Protein 5Z7L (pdb70)

CATH classification: 2.60.40.2840

Sequence (305 aa):
CHFSQVIFNSVEKFYIPGGDVTCHYTFTQHFIPRRKDWIGIFRVGWKTTREYYTFMWVTLPIDLNNKSAKQQEVQFKAYYLPKDDEYYQFCYVDEDGVVRGASIPFQFRHCHFSQVIFNSVEKFYIPGGDVTCHYTFTQHFIPRRKDWIGIFRVGWKTTREYYTFMWVTLPIDLNNKSAKQQEVQFKAYYLPKDDEYYQFCYVDEDGVVRGASIPFQFRESVASHFALVTAYEDIKKRLKDSEKENSLLKKRIRFLEEKLIAESVASHFALVTAYEDIKKRLKDSEKENSSLLKKKRIRFLEEKLIA

Radius of gyration: 23.34 Å; Cα contacts (8 Å, |Δi|>4): 590; chains: 4; bounding box: 57×55×64 Å

Solvent-accessible surface area: 16871 Å² total; per-residue (Å²): 125,112,39,47,28,4,87,24,42,79,22,99,99,83,23,129,68,69,26,73,3,49,1,50,0,24,22,32,193,120,21,125,13,81,50,108,0,37,0,0,0,0,126,8,16,8,111,28,22,184,91,87,112,13,69,66,114,7,64,101,41,170,58,54,138,78,92,116,34,91,113,13,92,7,74,2,81,15,149,133,4,2,154,72,65,47,14,4,0,1,0,0,1,1,78,105,34,51,4,37,0,17,3,67,2,0,10,9,133,94,94,111,28,44,42,2,87,23,40,96,23,99,96,81,26,139,62,51,26,66,3,43,1,73,0,26,3,45,113,142,18,105,6,87,167,119,0,36,0,0,0,0,130,8,17,10,145,63,24,200,87,92,104,14,64,74,119,5,56,46,10,186,70,70,119,64,116,108,32,13,125,37,88,6,83,2,106,18,184,124,7,1,113,62,62,65,9,2,0,0,0,0,1,3,81,104,37,45,3,38,1,17,4,59,0,0,3,9,113,102,44,96,4,3,17,73,0,1,34,28,0,6,79,13,1,44,98,16,3,90,70,4,45,108,59,21,57,117,22,77,129,87,19,129,94,3,58,90,92,62,143,132,203,84,60,5,12,11,50,0,2,40,31,0,6,66,17,0,34,94,14,8,133,76,18,81,124,68,3,41,88,23,92,90,99,15,135,139,2,50,135,150,64,110,160

Nearest PDB structures (foldseek):
  5z7l-assembly1_A  TM=1.009E+00  e=2.592E-22  Homo sapiens
  5z7a-assembly1_A  TM=9.574E-01  e=1.176E-18  Homo sapiens
  7eaa-assembly1_A  TM=9.914E-01  e=6.129E-18  Homo sapiens
  5z7a-assembly2_B  TM=9.561E-01  e=6.129E-18  Homo sapiens
  4nlh-assembly1_B  TM=9.139E-01  e=1.173E-12  Homo sapiens

InterPro domains:
  IPR041611 SKICH domain [PF17751] (23-125)
  IPR041641 CALCOCO1/2, zinc finger UBZ1-type [PS51905] (419-444)
  IPR051002 Ubiquitin-binding and autophagy-associated domain-containing protein [PTHR31915] (2-303)

Foldseek 3Di:
DQLAQKAWPPDDQEAAQQDKDKTKIFGDPPDDADQAKKKFKAFPPDDAPVRGLGIDGFDHDPDCPDPVPRIGIDIHHNVSDDDDFTKIWIWIAGPVRDTRYIGDIHGYD/DQQQAQKAWPPDDQEAAQQAKDKTKIFGDQPDQADQQKKKFKAFPPDDFPVRGQGIDTDDDDPDRNDSVSRMDIDMGHNVSDDDDFTWIWIWIAGPVRDTNYIGDIHGHD/DVVVVVVVVVVVVVVVVVVVVVVVVVVVVVVVVVVVVVVVVVD/DDCVVVVVVVVVVVVVVVVVVVVVVVVVVVVVVVVVVCVVPPD

Organism: Homo sapiens (NCBI:txid9606)

B-factor: mean 33.75, std 16.22, range [12.8, 113.14]

Structure (mmCIF, N/CA/C/O backbone):
data_5Z7L
#
_entry.id   5Z7L
#
_cell.length_a   113.639
_cell.length_b   45.026
_cell.length_c   86.679
_cell.angle_alpha   90.00
_cell.angle_beta   123.77
_cell.angle_gamma   90.00
#
_symmetry.space_group_name_H-M   'C 1 2 1'
#
loop_
_entity.id
_entity.type
_entity.pdbx_description
1 polymer 'Calcium-binding and coiled-coil domain-containing protein 2'
2 polymer '5-azacytidine-induced protein 2'
3 non-polymer GLYCEROL
4 water water
#
loop_
_atom_site.group_PDB
_atom_site.id
_atom_site.type_symbol
_atom_site.label_atom_id
_atom_site.label_alt_id
_atom_site.label_comp_id
_atom_site.label_asym_id
_atom_site.label_entity_id
_atom_site.label_seq_id
_atom_site.pdbx_PDB_ins_code
_atom_site.Cartn_x
_atom_site.Cartn_y
_atom_site.Cartn_z
_atom_site.occupancy
_atom_site.B_iso_or_equiv
_atom_site.auth_seq_id
_atom_site.auth_comp_id
_atom_site.auth_asym_id
_atom_site.auth_atom_id
_atom_site.pdbx_PDB_model_num
ATOM 1 N N . CYS A 1 9 ? 192.950 -30.638 83.879 1.00 80.17 18 CYS A N 1
ATOM 2 C CA . CYS A 1 9 ? 193.843 -31.667 84.403 1.00 80.97 18 CYS A CA 1
ATOM 3 C C . CYS A 1 9 ? 195.138 -31.749 83.596 1.00 75.50 18 CYS A C 1
ATOM 4 O O . CYS A 1 9 ? 196.175 -32.171 84.117 1.00 66.76 18 CYS A O 1
ATOM 7 N N . HIS A 1 10 ? 195.064 -31.365 82.314 1.00 72.15 19 HIS A N 1
ATOM 8 C CA . HIS A 1 10 ? 196.271 -31.188 81.514 1.00 64.07 19 HIS A CA 1
ATOM 9 C C . HIS A 1 10 ? 197.132 -30.039 82.035 1.00 60.01 19 HIS A C 1
ATOM 10 O O . HIS A 1 10 ? 198.338 -30.006 81.764 1.00 56.18 19 HIS A O 1
ATOM 17 N N . PHE A 1 11 ? 196.540 -29.104 82.779 1.00 54.22 20 PHE A N 1
ATOM 18 C CA . PHE A 1 11 ? 197.271 -28.009 83.400 1.00 48.18 20 PHE A CA 1
ATOM 19 C C . PHE A 1 11 ? 197.735 -28.353 84.808 1.00 42.69 20 PHE A C 1
ATOM 20 O O . PHE A 1 11 ? 198.134 -27.452 85.551 1.00 37.90 20 PHE A O 1
ATOM 28 N N . SER A 1 12 ? 197.677 -29.633 85.195 1.00 41.41 21 SER A N 1
ATOM 29 C CA . SER A 1 12 ? 198.110 -30.056 86.521 1.00 41.20 21 SER A CA 1
ATOM 30 C C . SER A 1 12 ? 199.093 -31.223 86.447 1.00 44.64 21 SER A C 1
ATOM 31 O O . SER A 1 12 ? 199.232 -31.970 87.421 1.00 45.42 21 SER A O 1
ATOM 34 N N . GLN A 1 13 ? 199.765 -31.410 85.309 1.00 41.63 22 GLN A N 1
ATOM 35 C CA . GLN A 1 13 ? 200.733 -32.493 85.196 1.00 47.06 22 GLN A CA 1
ATOM 36 C C . GLN A 1 13 ? 202.024 -32.179 85.930 1.00 41.47 22 GLN A C 1
ATOM 37 O O . GLN A 1 13 ? 202.796 -33.099 86.222 1.00 40.18 22 GLN A O 1
ATOM 43 N N . VAL A 1 14 ? 202.255 -30.904 86.239 1.00 38.92 23 VAL A N 1
ATOM 44 C CA . VAL A 1 14 ? 203.355 -30.444 87.072 1.00 38.04 23 VAL A CA 1
ATOM 45 C C . VAL A 1 14 ? 202.760 -29.802 88.316 1.00 33.89 23 VAL A C 1
ATOM 46 O O . VAL A 1 14 ? 201.909 -28.915 88.213 1.00 35.18 23 VAL A O 1
ATOM 50 N N . ILE A 1 15 ? 203.224 -30.233 89.483 1.00 33.77 24 ILE A N 1
ATOM 51 C CA . ILE A 1 15 ? 202.699 -29.787 90.764 1.00 30.26 24 ILE A CA 1
ATOM 52 C C . ILE A 1 15 ? 203.813 -29.054 91.496 1.00 31.01 24 ILE A C 1
ATOM 53 O O . ILE A 1 15 ? 204.860 -29.647 91.791 1.00 32.62 24 ILE A O 1
ATOM 58 N N . PHE A 1 16 ? 203.583 -27.777 91.794 1.00 25.53 25 PHE A N 1
ATOM 59 C CA . PHE A 1 16 ? 204.518 -26.985 92.583 1.00 27.68 25 PHE A CA 1
ATOM 60 C C . PHE A 1 16 ? 204.263 -27.212 94.067 1.00 34.05 25 PHE A C 1
ATOM 61 O O . PHE A 1 16 ? 203.138 -27.502 94.483 1.00 33.99 25 PHE A O 1
ATOM 69 N N . ASN A 1 17 ? 205.321 -27.110 94.872 1.00 29.16 26 ASN A N 1
ATOM 70 C CA . ASN A 1 17 ? 205.166 -27.300 96.310 1.00 27.50 26 ASN A CA 1
ATOM 71 C C . ASN A 1 17 ? 206.095 -26.360 97.058 1.00 28.38 26 ASN A C 1
ATOM 72 O O . ASN A 1 17 ? 207.039 -25.806 96.489 1.00 31.61 26 ASN A O 1
ATOM 77 N N . SER A 1 18 ? 205.813 -26.187 98.355 1.00 28.08 27 SER A N 1
ATOM 78 C CA . SER A 1 18 ? 206.639 -25.374 99.244 1.00 28.91 27 SER A CA 1
ATOM 79 C C . SER A 1 18 ? 206.765 -23.944 98.735 1.00 29.60 27 SER A C 1
ATOM 80 O O . SER A 1 18 ? 207.793 -23.287 98.932 1.00 35.48 27 SER A O 1
ATOM 83 N N . VAL A 1 19 ? 205.737 -23.474 98.037 1.00 25.37 28 VAL A N 1
ATOM 84 C CA . VAL A 1 19 ? 205.731 -22.130 97.468 1.00 25.52 28 VAL A CA 1
ATOM 85 C C . VAL A 1 19 ? 205.484 -21.156 98.606 1.00 27.70 28 VAL A C 1
ATOM 86 O O . VAL A 1 19 ? 204.469 -21.254 99.301 1.00 29.99 28 VAL A O 1
ATOM 90 N N . GLU A 1 20 ? 206.404 -20.218 98.795 1.00 26.27 29 GLU A N 1
ATOM 91 C CA . GLU A 1 20 ? 206.304 -19.250 99.872 1.00 25.05 29 GLU A CA 1
ATOM 92 C C . GLU A 1 20 ? 205.341 -18.130 99.498 1.00 25.18 29 GLU A C 1
ATOM 93 O O . GLU A 1 20 ? 205.062 -17.883 98.325 1.00 26.01 29 GLU A O 1
ATOM 99 N N . LYS A 1 21 ? 204.835 -17.438 100.522 1.00 30.60 30 LYS A N 1
ATOM 100 C CA . LYS A 1 21 ? 204.052 -16.237 100.256 1.00 32.22 30 LYS A CA 1
ATOM 101 C C . LYS A 1 21 ? 204.945 -15.087 99.828 1.00 30.14 30 LYS A C 1
ATOM 102 O O . LYS A 1 21 ? 204.514 -14.220 99.061 1.00 24.90 30 LYS A O 1
ATOM 108 N N . PHE A 1 22 ? 206.179 -15.057 100.320 1.00 30.37 31 PHE A N 1
ATOM 109 C CA . PHE A 1 22 ? 207.091 -13.958 100.052 1.00 33.03 31 PHE A CA 1
ATOM 110 C C . PHE A 1 22 ? 208.481 -14.500 99.763 1.00 29.02 31 PHE A C 1
ATOM 111 O O . PHE A 1 22 ? 208.950 -15.405 100.451 1.00 32.31 31 PHE A O 1
ATOM 119 N N . TYR A 1 23 ? 209.128 -13.949 98.741 1.00 29.80 32 TYR A N 1
ATOM 120 C CA . TYR A 1 23 ? 210.527 -14.236 98.437 1.00 30.01 32 TYR A CA 1
ATOM 121 C C . TYR A 1 23 ? 211.350 -12.973 98.655 1.00 28.47 32 TYR A C 1
ATOM 122 O O . TYR A 1 23 ? 211.036 -11.916 98.096 1.00 32.26 32 TYR A O 1
ATOM 131 N N . ILE A 1 24 ? 212.379 -13.088 99.490 1.00 35.14 33 ILE A N 1
ATOM 132 C CA . ILE A 1 24 ? 213.321 -12.013 99.805 1.00 43.50 33 ILE A CA 1
ATOM 133 C C . ILE A 1 24 ? 213.876 -11.401 98.523 1.00 44.00 33 ILE A C 1
ATOM 134 O O . ILE A 1 24 ? 214.536 -12.103 97.741 1.00 45.40 33 ILE A O 1
ATOM 139 N N . PRO A 1 25 ? 213.651 -10.116 98.259 1.00 39.95 34 PRO A N 1
ATOM 140 C CA . PRO A 1 25 ? 214.303 -9.504 97.100 1.00 40.06 34 PRO A CA 1
ATOM 141 C C . PRO A 1 25 ? 215.808 -9.547 97.301 1.00 42.18 34 PRO A C 1
ATOM 142 O O . PRO A 1 25 ? 216.307 -9.480 98.426 1.00 35.62 34 PRO A O 1
ATOM 146 N N . GLY A 1 26 ? 216.529 -9.716 96.199 1.00 32.73 35 GLY A N 1
ATOM 147 C CA . GLY A 1 26 ? 217.964 -9.895 96.256 1.00 34.65 35 GLY A CA 1
ATOM 148 C C . GLY A 1 26 ? 218.425 -11.327 96.465 1.00 33.56 35 GLY A C 1
ATOM 149 O O . GLY A 1 26 ? 219.625 -11.588 96.375 1.00 35.72 35 GLY A O 1
ATOM 150 N N . GLY A 1 27 ? 217.526 -12.263 96.740 1.00 31.19 36 GLY A N 1
ATOM 151 C CA . GLY A 1 27 ? 217.894 -13.656 96.955 1.00 30.43 36 GLY A CA 1
ATOM 152 C C . GLY A 1 27 ? 217.490 -14.521 95.764 1.00 36.41 36 GLY A C 1
ATOM 153 O O . GLY A 1 27 ? 216.411 -14.342 95.208 1.00 25.89 36 GLY A O 1
ATOM 154 N N . ASP A 1 28 ? 218.375 -15.435 95.367 1.00 28.04 37 ASP A N 1
ATOM 155 C CA . ASP A 1 28 ? 217.985 -16.418 94.366 1.00 26.02 37 ASP A CA 1
ATOM 156 C C . ASP A 1 28 ? 216.772 -17.195 94.866 1.00 24.13 37 ASP A C 1
ATOM 157 O O . ASP A 1 28 ? 216.638 -17.457 96.059 1.00 29.13 37 ASP A O 1
ATOM 162 N N . VAL A 1 29 ? 215.871 -17.554 93.958 1.00 24.30 38 VAL A N 1
ATOM 163 C CA . VAL A 1 29 ? 214.623 -18.219 94.328 1.00 24.02 38 VAL A CA 1
ATOM 164 C C . VAL A 1 29 ? 214.689 -19.680 93.892 1.00 28.14 38 VAL A C 1
ATOM 165 O O . VAL A 1 29 ? 214.889 -19.974 92.705 1.00 28.13 38 VAL A O 1
ATOM 169 N N . THR A 1 30 ? 214.512 -20.599 94.846 1.00 30.59 39 THR A N 1
ATOM 170 C CA . THR A 1 30 ? 214.384 -22.019 94.528 1.00 28.23 39 THR A CA 1
ATOM 171 C C . THR A 1 30 ? 212.912 -22.371 94.313 1.00 28.09 39 THR A C 1
ATOM 172 O O . THR A 1 30 ? 212.058 -22.117 95.177 1.00 25.79 39 THR A O 1
ATOM 176 N N . CYS A 1 31 ? 212.614 -22.947 93.159 1.00 23.75 40 CYS A N 1
ATOM 177 C CA . CYS A 1 31 ? 211.262 -23.359 92.812 1.00 24.36 40 CYS A CA 1
ATOM 178 C C . CYS A 1 31 ? 211.191 -24.882 92.916 1.00 26.71 40 CYS A C 1
ATOM 179 O O . CYS A 1 31 ? 211.969 -25.580 92.261 1.00 26.73 40 CYS A O 1
ATOM 182 N N . HIS A 1 32 ? 210.289 -25.392 93.755 1.00 27.65 41 HIS A N 1
ATOM 183 C CA . HIS A 1 32 ? 210.143 -26.826 93.989 1.00 30.24 41 HIS A CA 1
ATOM 184 C C . HIS A 1 32 ? 208.910 -27.356 93.276 1.00 29.48 41 HIS A C 1
ATOM 185 O O . HIS A 1 32 ? 207.833 -26.758 93.369 1.00 23.56 41 HIS A O 1
ATOM 192 N N . TYR A 1 33 ? 209.048 -28.499 92.601 1.00 25.33 42 TYR A N 1
ATOM 193 C CA . TYR A 1 33 ? 207.896 -29.066 91.907 1.00 26.95 42 TYR A CA 1
ATOM 194 C C . TYR A 1 33 ? 208.069 -30.565 91.752 1.00 32.30 42 TYR A C 1
ATOM 195 O O . TYR A 1 33 ? 209.171 -31.097 91.902 1.00 26.68 42 TYR A O 1
ATOM 204 N N . THR A 1 34 ? 206.963 -31.246 91.436 1.00 28.52 43 THR A N 1
ATOM 205 C CA . THR A 1 34 ? 207.000 -32.663 91.098 1.00 31.09 43 THR A CA 1
ATOM 206 C C . THR A 1 34 ? 206.185 -32.924 89.839 1.00 36.53 43 THR A C 1
ATOM 207 O O . THR A 1 34 ? 205.324 -32.130 89.436 1.00 36.61 43 THR A O 1
ATOM 211 N N . PHE A 1 35 ? 206.468 -34.066 89.232 1.00 40.06 44 PHE A N 1
ATOM 212 C CA . PHE A 1 35 ? 205.756 -34.549 88.064 1.00 42.07 44 PHE A CA 1
ATOM 213 C C . PHE A 1 35 ? 204.721 -35.586 88.475 1.00 42.45 44 PHE A C 1
ATOM 214 O O . PHE A 1 35 ? 204.933 -36.368 89.405 1.00 45.80 44 PHE A O 1
ATOM 222 N N . THR A 1 36 ? 203.592 -35.585 87.774 1.00 48.43 45 THR A N 1
ATOM 223 C CA . THR A 1 36 ? 202.665 -36.699 87.882 1.00 52.11 45 THR A CA 1
ATOM 224 C C . THR A 1 36 ? 203.261 -37.934 87.206 1.00 55.91 45 THR A C 1
ATOM 225 O O . THR A 1 36 ? 204.195 -37.842 86.406 1.00 53.97 45 THR A O 1
ATOM 229 N N . GLN A 1 37 ? 202.704 -39.101 87.540 1.00 63.31 46 GLN A N 1
ATOM 230 C CA . GLN A 1 37 ? 203.358 -40.367 87.207 1.00 72.71 46 GLN A CA 1
ATOM 231 C C . GLN A 1 37 ? 203.674 -40.488 85.719 1.00 71.77 46 GLN A C 1
ATOM 232 O O . GLN A 1 37 ? 204.705 -41.059 85.346 1.00 77.40 46 GLN A O 1
ATOM 238 N N . HIS A 1 38 ? 202.821 -39.946 84.860 1.00 65.64 47 HIS A N 1
ATOM 239 C CA . HIS A 1 38 ? 202.990 -40.092 83.420 1.00 68.72 47 HIS A CA 1
ATOM 240 C C . HIS A 1 38 ? 203.939 -39.066 82.814 1.00 58.21 47 HIS A C 1
ATOM 241 O O . HIS A 1 38 ? 204.578 -39.352 81.795 1.00 54.25 47 HIS A O 1
ATOM 248 N N . PHE A 1 39 ? 204.043 -37.880 83.408 1.00 52.86 48 PHE A N 1
ATOM 249 C CA . PHE A 1 39 ? 204.620 -36.740 82.711 1.00 47.39 48 PHE A CA 1
ATOM 250 C C . PHE A 1 39 ? 206.119 -36.907 82.507 1.00 50.64 48 PHE A C 1
ATOM 251 O O . PHE A 1 39 ? 206.829 -37.422 83.373 1.00 52.28 48 PHE A O 1
ATOM 259 N N . ILE A 1 40 ? 206.595 -36.454 81.349 1.00 52.27 49 ILE A N 1
ATOM 260 C CA . ILE A 1 40 ? 208.002 -36.545 80.966 1.00 47.93 49 ILE A CA 1
ATOM 261 C C . ILE A 1 40 ? 208.502 -35.161 80.556 1.00 39.94 49 ILE A C 1
ATOM 262 O O . ILE A 1 40 ? 208.051 -34.617 79.539 1.00 42.05 49 ILE A O 1
ATOM 267 N N . PRO A 1 41 ? 209.423 -34.557 81.311 1.00 43.23 50 PRO A N 1
ATOM 268 C CA . PRO A 1 41 ? 209.937 -33.231 80.937 1.00 43.56 50 PRO A CA 1
ATOM 269 C C . PRO A 1 41 ? 210.870 -33.303 79.736 1.00 43.73 50 PRO A C 1
ATOM 270 O O . PRO A 1 41 ? 211.646 -34.248 79.585 1.00 46.96 50 PRO A O 1
ATOM 274 N N . ARG A 1 42 ? 210.798 -32.283 78.883 1.00 39.03 51 ARG A N 1
ATOM 275 C CA . ARG A 1 42 ? 211.618 -32.221 77.680 1.00 45.50 51 ARG A CA 1
ATOM 276 C C . ARG A 1 42 ? 212.545 -31.015 77.748 1.00 46.30 51 ARG A C 1
ATOM 277 O O . ARG A 1 42 ? 212.307 -30.056 78.497 1.00 36.03 51 ARG A O 1
ATOM 285 N N . ARG A 1 43 ? 213.598 -31.069 76.926 1.00 44.63 52 ARG A N 1
ATOM 286 C CA . ARG A 1 43 ? 214.759 -30.208 77.133 1.00 48.54 52 ARG A CA 1
ATOM 287 C C . ARG A 1 43 ? 214.402 -28.730 77.044 1.00 48.96 52 ARG A C 1
ATOM 288 O O . ARG A 1 43 ? 214.998 -27.910 77.748 1.00 51.43 52 ARG A O 1
ATOM 290 N N . LYS A 1 44 ? 213.429 -28.366 76.209 1.00 42.94 53 LYS A N 1
ATOM 291 C CA . LYS A 1 44 ? 213.027 -26.976 76.073 1.00 39.08 53 LYS A CA 1
ATOM 292 C C . LYS A 1 44 ? 211.718 -26.674 76.796 1.00 34.70 53 LYS A C 1
ATOM 293 O O . LYS A 1 44 ? 211.031 -25.704 76.450 1.00 34.50 53 LYS A O 1
ATOM 299 N N . ASP A 1 45 ? 211.346 -27.502 77.771 1.00 34.86 54 ASP A N 1
ATOM 300 C CA . ASP A 1 45 ? 210.363 -27.080 78.756 1.00 35.08 54 ASP A CA 1
ATOM 301 C C . ASP A 1 45 ? 210.981 -26.010 79.643 1.00 26.95 54 ASP A C 1
ATOM 302 O O . ASP A 1 45 ? 212.201 -25.977 79.860 1.00 29.53 54 ASP A O 1
ATOM 307 N N . TRP A 1 46 ? 210.134 -25.131 80.161 1.00 24.56 55 TRP A N 1
ATOM 308 C CA . TRP A 1 46 ? 210.625 -24.065 81.015 1.00 29.52 55 TRP A CA 1
ATOM 309 C C . TRP A 1 46 ? 209.580 -23.744 82.068 1.00 28.83 55 TRP A C 1
ATOM 310 O O . TRP A 1 46 ? 208.412 -24.123 81.953 1.00 28.14 55 TRP A O 1
ATOM 321 N N . ILE A 1 47 ? 210.030 -23.072 83.123 1.00 30.96 56 ILE A N 1
ATOM 322 C CA . ILE A 1 47 ? 209.148 -22.561 84.164 1.00 29.95 56 ILE A CA 1
ATOM 323 C C . ILE A 1 47 ? 209.289 -21.047 84.155 1.00 26.42 56 ILE A C 1
ATOM 324 O O . ILE A 1 47 ? 210.402 -20.520 84.257 1.00 24.79 56 ILE A O 1
ATOM 329 N N . GLY A 1 48 ? 208.177 -20.351 84.002 1.00 24.53 57 GLY A N 1
ATOM 330 C CA . GLY A 1 48 ? 208.187 -18.905 83.988 1.00 21.79 57 GLY A CA 1
ATOM 331 C C . GLY A 1 48 ? 207.692 -18.345 85.307 1.00 20.42 57 GLY A C 1
ATOM 332 O O . GLY A 1 48 ? 206.872 -18.945 86.002 1.00 18.17 57 GLY A O 1
ATOM 333 N N . ILE A 1 49 ? 208.209 -17.188 85.654 1.00 27.14 58 ILE A N 1
ATOM 334 C CA . ILE A 1 49 ? 207.569 -16.353 86.653 1.00 19.66 58 ILE A CA 1
ATOM 335 C C . ILE A 1 49 ? 206.642 -15.415 85.892 1.00 24.26 58 ILE A C 1
ATOM 336 O O . ILE A 1 49 ? 207.088 -14.677 85.001 1.00 23.11 58 ILE A O 1
ATOM 341 N N . PHE A 1 50 ? 205.344 -15.506 86.190 1.00 20.99 59 PHE A N 1
ATOM 342 C CA . PHE A 1 50 ? 204.294 -14.737 85.538 1.00 25.02 59 PHE A CA 1
ATOM 343 C C . PHE A 1 50 ? 203.606 -13.842 86.555 1.00 30.20 59 PHE A C 1
ATOM 344 O O . PHE A 1 50 ? 203.350 -14.258 87.692 1.00 22.12 59 PHE A O 1
ATOM 352 N N . ARG A 1 51 ? 203.264 -12.629 86.132 1.00 24.78 60 ARG A N 1
ATOM 353 C CA . ARG A 1 51 ? 202.343 -11.822 86.916 1.00 25.37 60 ARG A CA 1
ATOM 354 C C . ARG A 1 51 ? 200.970 -12.485 86.893 1.00 21.81 60 ARG A C 1
ATOM 355 O O . ARG A 1 51 ? 200.484 -12.889 85.835 1.00 22.40 60 ARG A O 1
ATOM 363 N N . VAL A 1 52 ? 200.371 -12.646 88.070 1.00 22.42 61 VAL A N 1
ATOM 364 C CA . VAL A 1 52 ? 199.013 -13.156 88.150 1.00 24.95 61 VAL A CA 1
ATOM 365 C C . VAL A 1 52 ? 198.114 -12.362 87.219 1.00 28.76 61 VAL A C 1
ATOM 366 O O . VAL A 1 52 ? 198.206 -11.133 87.135 1.00 29.63 61 VAL A O 1
ATOM 370 N N . GLY A 1 53 ? 197.235 -13.070 86.514 1.00 27.19 62 GLY A N 1
ATOM 371 C CA . GLY A 1 53 ? 196.372 -12.450 85.532 1.00 23.91 62 GLY A CA 1
ATOM 372 C C . GLY A 1 53 ? 196.949 -12.411 84.140 1.00 32.17 62 GLY A C 1
ATOM 373 O O . GLY A 1 53 ? 196.350 -11.785 83.267 1.00 28.29 62 GLY A O 1
ATOM 374 N N . TRP A 1 54 ? 198.108 -13.040 83.907 1.00 26.77 63 TRP A N 1
ATOM 375 C CA . TRP A 1 54 ? 198.687 -13.082 82.566 1.00 25.42 63 TRP A CA 1
ATOM 376 C C . TRP A 1 54 ? 197.718 -13.713 81.569 1.00 27.14 63 TRP A C 1
ATOM 377 O O . TRP A 1 54 ? 196.916 -14.590 81.910 1.00 25.69 63 TRP A O 1
ATOM 388 N N . LYS A 1 55 ? 197.799 -13.259 80.318 1.00 27.18 64 LYS A N 1
ATOM 389 C CA . LYS A 1 55 ? 196.873 -13.718 79.293 1.00 31.37 64 LYS A CA 1
ATOM 390 C C . LYS A 1 55 ? 197.476 -14.678 78.274 1.00 34.81 64 LYS A C 1
ATOM 391 O O . LYS A 1 55 ? 196.736 -15.486 77.712 1.00 40.77 64 LYS A O 1
ATOM 397 N N . THR A 1 56 ? 198.785 -14.622 78.013 1.00 37.16 65 THR A N 1
ATOM 398 C CA . THR A 1 56 ? 199.454 -15.625 77.184 1.00 31.29 65 THR A CA 1
ATOM 399 C C . THR A 1 56 ? 200.794 -15.985 77.818 1.00 35.11 65 THR A C 1
ATOM 400 O O . THR A 1 56 ? 201.336 -15.239 78.638 1.00 22.72 65 THR A O 1
ATOM 404 N N . THR A 1 57 ? 201.337 -17.141 77.418 1.00 37.23 66 THR A N 1
ATOM 405 C CA . THR A 1 57 ? 202.641 -17.561 77.917 1.00 38.98 66 THR A CA 1
ATOM 406 C C . THR A 1 57 ? 203.770 -16.653 77.442 1.00 39.68 66 THR A C 1
ATOM 407 O O . THR A 1 57 ? 204.889 -16.776 77.939 1.00 34.07 66 THR A O 1
ATOM 411 N N . ARG A 1 58 ? 203.507 -15.753 76.493 1.00 48.40 67 ARG A N 1
ATOM 412 C CA . ARG A 1 58 ? 204.513 -14.785 76.073 1.00 45.23 67 ARG A CA 1
ATOM 413 C C . ARG A 1 58 ? 204.877 -13.800 77.181 1.00 43.28 67 ARG A C 1
ATOM 414 O O . ARG A 1 58 ? 205.949 -13.191 77.119 1.00 37.10 67 ARG A O 1
ATOM 422 N N . GLU A 1 59 ? 204.017 -13.637 78.190 1.00 30.56 68 GLU A N 1
ATOM 423 C CA . GLU A 1 59 ? 204.082 -12.513 79.112 1.00 30.39 68 GLU A CA 1
ATOM 424 C C . GLU A 1 59 ? 204.948 -12.773 80.339 1.00 27.51 68 GLU A C 1
ATOM 425 O O . GLU A 1 59 ? 204.907 -11.974 81.282 1.00 38.41 68 GLU A O 1
ATOM 431 N N . TYR A 1 60 ? 205.729 -13.851 80.351 1.00 25.48 69 TYR A N 1
ATOM 432 C CA . TYR A 1 60 ? 206.540 -14.173 81.519 1.00 29.31 69 TYR A CA 1
ATOM 433 C C . TYR A 1 60 ? 207.474 -13.016 81.860 1.00 28.58 69 TYR A C 1
ATOM 434 O O . TYR A 1 60 ? 208.017 -12.352 80.977 1.00 34.02 69 TYR A O 1
ATOM 443 N N . TYR A 1 61 ? 207.634 -12.756 83.158 1.00 24.84 70 TYR A N 1
ATOM 444 C CA . TYR A 1 61 ? 208.642 -11.800 83.600 1.00 24.35 70 TYR A CA 1
ATOM 445 C C . TYR A 1 61 ? 210.044 -12.360 83.413 1.00 21.26 70 TYR A C 1
ATOM 446 O O . TYR A 1 61 ? 210.943 -11.657 82.950 1.00 28.18 70 TYR A O 1
ATOM 455 N N . THR A 1 62 ? 210.251 -13.620 83.768 1.00 28.69 71 THR A N 1
ATOM 456 C CA . THR A 1 62 ? 211.514 -14.288 83.489 1.00 29.24 71 THR A CA 1
ATOM 457 C C . THR A 1 62 ? 211.225 -15.777 83.459 1.00 26.42 71 THR A C 1
ATOM 458 O O . THR A 1 62 ? 210.088 -16.207 83.660 1.00 26.42 71 THR A O 1
ATOM 462 N N . PHE A 1 63 ? 212.261 -16.569 83.209 1.00 28.72 72 PHE A N 1
ATOM 463 C CA . PHE A 1 63 ? 212.055 -18.003 83.066 1.00 21.33 72 PHE A CA 1
ATOM 464 C C . PHE A 1 63 ? 213.359 -18.726 83.358 1.00 27.12 72 PHE A C 1
ATOM 465 O O . PHE A 1 63 ? 214.433 -18.120 83.500 1.00 20.75 72 PHE A O 1
ATOM 473 N N . MET A 1 64 ? 213.240 -20.042 83.456 1.00 28.18 73 MET A N 1
ATOM 474 C CA . MET A 1 64 ? 214.379 -20.939 83.543 1.00 23.56 73 MET A CA 1
ATOM 475 C C . MET A 1 64 ? 214.027 -22.197 82.781 1.00 23.81 73 MET A C 1
ATOM 476 O O . MET A 1 64 ? 212.896 -22.682 82.871 1.00 21.06 73 MET A O 1
ATOM 481 N N . TRP A 1 65 ? 214.993 -22.720 82.029 1.00 22.60 74 TRP A N 1
ATOM 482 C CA . TRP A 1 65 ? 214.842 -24.056 81.476 1.00 21.08 74 TRP A CA 1
ATOM 483 C C . TRP A 1 65 ? 214.617 -25.051 82.602 1.00 22.73 74 TRP A C 1
ATOM 484 O O . TRP A 1 65 ? 215.210 -24.936 83.676 1.00 24.39 74 TRP A O 1
ATOM 495 N N . VAL A 1 66 ? 213.718 -26.012 82.372 1.00 26.10 75 VAL A N 1
ATOM 496 C CA . VAL A 1 66 ? 213.506 -27.055 83.366 1.00 26.61 75 VAL A CA 1
ATOM 497 C C . VAL A 1 66 ? 214.831 -27.752 83.661 1.00 25.51 75 VAL A C 1
ATOM 498 O O . VAL A 1 66 ? 215.688 -27.918 82.783 1.00 30.42 75 VAL A O 1
ATOM 502 N N . THR A 1 67 ? 215.021 -28.117 84.921 1.00 31.54 76 THR A N 1
ATOM 503 C CA . THR A 1 67 ? 216.137 -28.965 85.307 1.00 35.73 76 THR A CA 1
ATOM 504 C C .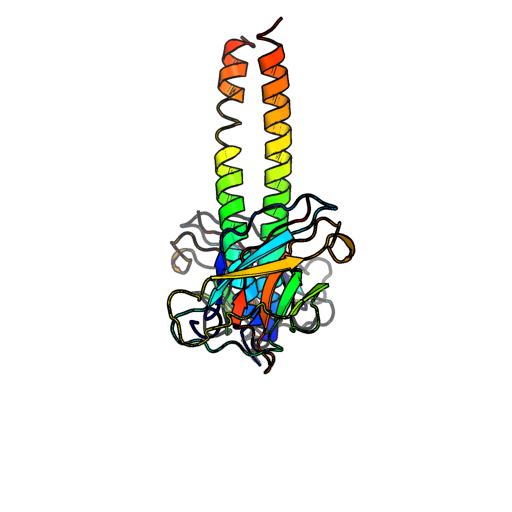 THR A 1 67 ? 215.889 -30.379 84.800 1.00 34.13 76 THR A C 1
ATOM 505 O O . THR A 1 67 ? 214.938 -31.031 85.234 1.00 31.58 76 THR A O 1
ATOM 509 N N . LEU A 1 68 ? 216.734 -30.860 83.906 1.00 32.37 77 LEU A N 1
ATOM 510 C CA . LEU A 1 68 ? 216.564 -32.218 83.400 1.00 35.02 77 LEU A CA 1
ATOM 511 C C . LEU A 1 68 ? 216.918 -33.232 84.478 1.00 36.76 77 LEU A C 1
ATOM 512 O O . LEU A 1 68 ? 218.027 -33.189 85.032 1.00 35.07 77 LEU A O 1
ATOM 517 N N . PRO A 1 69 ? 216.023 -34.162 84.803 1.00 43.15 78 PRO A N 1
ATOM 518 C CA . PRO A 1 69 ? 216.310 -35.149 85.847 1.00 40.65 78 PRO A CA 1
ATOM 519 C C . PRO A 1 69 ? 217.308 -36.184 85.355 1.00 41.04 78 PRO A C 1
ATOM 520 O O . PRO A 1 69 ? 217.290 -36.567 84.183 1.00 40.08 78 PRO A O 1
ATOM 524 N N . ILE A 1 70 ? 218.183 -36.629 86.260 1.00 36.29 79 ILE A N 1
ATOM 525 C CA . ILE A 1 70 ? 219.211 -37.607 85.907 1.00 39.37 79 ILE A CA 1
ATOM 526 C C . ILE A 1 70 ? 218.716 -39.048 86.024 1.00 45.93 79 ILE A C 1
ATOM 527 O O . ILE A 1 70 ? 219.367 -39.966 85.501 1.00 46.16 79 ILE A O 1
ATOM 532 N N . ASP A 1 71 ? 217.604 -39.274 86.718 1.00 51.17 80 ASP A N 1
ATOM 533 C CA . ASP A 1 71 ? 216.893 -40.550 86.666 1.00 67.80 80 ASP A CA 1
ATOM 534 C C . ASP A 1 71 ? 215.489 -40.293 87.185 1.00 71.96 80 ASP A C 1
ATOM 535 O O . ASP A 1 71 ? 215.321 -39.870 88.335 1.00 70.01 80 ASP A O 1
ATOM 540 N N . LEU A 1 72 ? 214.483 -40.504 86.336 1.00 77.95 81 LEU A N 1
ATOM 541 C CA . LEU A 1 72 ? 213.114 -40.127 86.666 1.00 82.59 81 LEU A CA 1
ATOM 542 C C . LEU A 1 72 ? 212.239 -41.323 87.016 1.00 87.93 81 LEU A C 1
ATOM 543 O O . LEU A 1 72 ? 211.032 -41.308 86.769 1.00 92.65 81 LEU A O 1
ATOM 548 N N . ASN A 1 73 ? 212.826 -42.360 87.597 1.00 88.60 82 ASN A N 1
ATOM 549 C CA . ASN A 1 73 ? 212.052 -43.480 88.090 1.00 98.42 82 ASN A CA 1
ATOM 550 C C . ASN A 1 73 ? 212.216 -43.705 89.583 1.00 101.06 82 ASN A C 1
ATOM 551 O O . ASN A 1 73 ? 211.408 -44.432 90.172 1.00 106.79 82 ASN A O 1
ATOM 556 N N . ASN A 1 74 ? 213.216 -43.093 90.211 1.00 96.00 83 ASN A N 1
ATOM 557 C CA . ASN A 1 74 ? 213.458 -43.306 91.629 1.00 97.11 83 ASN A CA 1
ATOM 558 C C . ASN A 1 74 ? 212.326 -42.723 92.462 1.00 92.61 83 ASN A C 1
ATOM 559 O O . ASN A 1 74 ? 211.804 -41.646 92.161 1.00 82.93 83 ASN A O 1
ATOM 564 N N . LYS A 1 75 ? 211.944 -43.450 93.515 1.00 87.97 84 LYS A N 1
ATOM 565 C CA . LYS A 1 75 ? 211.018 -42.907 94.501 1.00 84.44 84 LYS A CA 1
ATOM 566 C C . LYS A 1 75 ? 211.711 -41.917 95.430 1.00 86.79 84 LYS A C 1
ATOM 567 O O . LYS A 1 75 ? 211.056 -41.023 95.978 1.00 84.65 84 LYS A O 1
ATOM 569 N N . SER A 1 76 ? 213.028 -42.055 95.610 1.00 88.69 85 SER A N 1
ATOM 570 C CA . SER A 1 76 ? 213.830 -41.119 96.387 1.00 81.74 85 SER A CA 1
ATOM 571 C C . SER A 1 76 ? 214.326 -39.944 95.552 1.00 75.68 85 SER A C 1
ATOM 572 O O . SER A 1 76 ? 215.301 -39.286 95.938 1.00 70.62 85 SER A O 1
ATOM 575 N N . ALA A 1 77 ? 213.676 -39.668 94.411 1.00 76.40 86 ALA A N 1
ATOM 576 C CA . ALA A 1 77 ? 214.118 -38.592 93.530 1.00 71.14 86 ALA A CA 1
ATOM 577 C C . ALA A 1 77 ? 212.962 -37.952 92.773 1.00 63.12 86 ALA A C 1
ATOM 578 O O . ALA A 1 77 ? 213.140 -37.515 91.630 1.00 69.15 86 ALA A O 1
ATOM 580 N N . LYS A 1 78 ? 211.782 -37.887 93.381 1.00 46.06 87 LYS A N 1
ATOM 581 C CA . LYS A 1 78 ? 210.664 -37.240 92.708 1.00 48.01 87 LYS A CA 1
ATOM 582 C C . LYS A 1 78 ? 210.751 -35.718 92.798 1.00 39.91 87 LYS A C 1
ATOM 583 O O . LYS A 1 78 ? 210.336 -35.023 91.864 1.00 34.85 87 LYS A O 1
ATOM 589 N N . GLN A 1 79 ? 211.287 -35.188 93.898 1.00 35.05 88 GLN A N 1
ATOM 590 C CA . GLN A 1 79 ? 211.416 -33.744 94.064 1.00 33.90 88 GLN A CA 1
ATOM 591 C C . GLN A 1 79 ? 212.296 -33.143 92.975 1.00 37.42 88 GLN A C 1
ATOM 592 O O . GLN A 1 79 ? 213.406 -33.616 92.718 1.00 32.17 88 GLN A O 1
ATOM 598 N N . GLN A 1 80 ? 211.800 -32.089 92.341 1.00 38.65 89 GLN A N 1
ATOM 599 C CA . GLN A 1 80 ? 212.562 -31.324 91.367 1.00 36.37 89 GLN A CA 1
ATOM 600 C C . GLN A 1 80 ? 212.727 -29.899 91.873 1.00 32.24 89 GLN A C 1
ATOM 601 O O . GLN A 1 80 ? 211.888 -29.401 92.624 1.00 28.85 89 GLN A O 1
ATOM 607 N N . GLU A 1 81 ? 213.803 -29.240 91.443 1.00 23.52 90 GLU A N 1
ATOM 608 C CA . GLU A 1 81 ? 214.019 -27.830 91.736 1.00 24.07 90 GLU A CA 1
ATOM 609 C C . GLU A 1 81 ? 214.571 -27.133 90.498 1.00 25.66 90 GLU A C 1
ATOM 610 O O . GLU A 1 81 ? 215.314 -27.726 89.713 1.00 24.63 90 GLU A O 1
ATOM 616 N N . VAL A 1 82 ? 214.237 -25.856 90.353 1.00 21.84 91 VAL A N 1
ATOM 617 C CA . VAL A 1 82 ? 214.950 -24.966 89.444 1.00 27.64 91 VAL A CA 1
ATOM 618 C C . VAL A 1 82 ? 215.161 -23.649 90.181 1.00 24.59 91 VAL A C 1
ATOM 619 O O . VAL A 1 82 ? 214.353 -23.256 91.033 1.00 22.29 91 VAL A O 1
ATOM 623 N N . GLN A 1 83 ? 216.275 -22.982 89.884 1.00 21.46 92 GLN A N 1
ATOM 624 C CA . GLN A 1 83 ? 216.674 -21.768 90.590 1.00 25.96 92 GLN A CA 1
ATOM 625 C C . GLN A 1 83 ? 216.546 -20.553 89.678 1.00 25.17 92 GLN A C 1
ATOM 626 O O . GLN A 1 83 ? 217.043 -20.568 88.551 1.00 24.97 92 GLN A O 1
ATOM 632 N N . PHE A 1 84 ? 215.886 -19.505 90.167 1.00 20.41 93 PHE A N 1
ATOM 633 C CA . PHE A 1 84 ? 215.799 -18.230 89.454 1.00 22.48 93 PHE A CA 1
ATOM 634 C C . PHE A 1 84 ? 216.784 -17.254 90.076 1.00 27.05 93 PHE A C 1
ATOM 635 O O . PHE A 1 84 ? 216.818 -17.090 91.300 1.00 26.38 93 PHE A O 1
ATOM 643 N N . LYS A 1 85 ? 217.616 -16.648 89.240 1.00 22.76 94 LYS A N 1
ATOM 644 C CA . LYS A 1 85 ? 218.622 -15.736 89.751 1.00 23.94 94 LYS A CA 1
ATOM 645 C C . LYS A 1 85 ? 217.967 -14.428 90.176 1.00 23.80 94 LYS A C 1
ATOM 646 O O . LYS A 1 85 ? 217.058 -13.930 89.508 1.00 21.55 94 LYS A O 1
ATOM 652 N N . ALA A 1 86 ? 218.438 -13.888 91.305 1.00 21.63 95 ALA A N 1
ATOM 653 C CA . ALA A 1 86 ? 217.824 -12.710 91.911 1.00 34.04 95 ALA A CA 1
ATOM 654 C C . ALA A 1 86 ? 217.774 -11.540 90.939 1.00 28.81 95 ALA A C 1
ATOM 655 O O . ALA A 1 86 ? 216.816 -10.759 90.939 1.00 31.31 95 ALA A O 1
ATOM 657 N N . TYR A 1 87 ? 218.800 -11.399 90.105 1.00 26.53 96 TYR A N 1
ATOM 658 C CA . TYR A 1 87 ? 218.863 -10.240 89.236 1.00 24.37 96 TYR A CA 1
ATOM 659 C C . TYR A 1 87 ? 217.871 -10.297 88.082 1.00 33.16 96 TYR A C 1
ATOM 660 O O . TYR A 1 87 ? 217.798 -9.327 87.324 1.00 27.88 96 TYR A O 1
ATOM 669 N N . TYR A 1 88 ? 217.124 -11.394 87.918 1.00 25.71 97 TYR A N 1
ATOM 670 C CA . TYR A 1 88 ? 216.041 -11.452 86.946 1.00 27.37 97 TYR A CA 1
ATOM 671 C C . TYR A 1 88 ? 214.665 -11.322 87.586 1.00 30.39 97 TYR A C 1
ATOM 672 O O . TYR A 1 88 ? 213.664 -11.322 86.862 1.00 27.56 97 TYR A O 1
ATOM 681 N N . LEU A 1 89 ? 214.591 -11.197 88.917 1.00 24.74 98 LEU A N 1
ATOM 682 C CA . LEU A 1 89 ? 213.320 -11.262 89.628 1.00 24.22 98 LEU A CA 1
ATOM 683 C C . LEU A 1 89 ? 212.570 -9.928 89.573 1.00 24.96 98 LEU A C 1
ATOM 684 O O . LEU A 1 89 ? 213.175 -8.869 89.406 1.00 24.06 98 LEU A O 1
ATOM 689 N N . PRO A 1 90 ? 211.245 -9.961 89.688 1.00 22.04 99 PRO A N 1
ATOM 690 C CA . PRO A 1 90 ? 210.491 -8.713 89.852 1.00 25.76 99 PRO A CA 1
ATOM 691 C C . PRO A 1 90 ? 210.990 -7.917 91.048 1.00 30.17 99 PRO A C 1
ATOM 692 O O . PRO A 1 90 ? 211.479 -8.470 92.035 1.00 37.38 99 PRO A O 1
ATOM 696 N N . LYS A 1 91 ? 210.843 -6.596 90.957 1.00 28.34 100 LYS A N 1
ATOM 697 C CA . LYS A 1 91 ? 211.220 -5.706 92.046 1.00 35.89 100 LYS A CA 1
ATOM 698 C C . LYS A 1 91 ? 210.081 -4.782 92.463 1.00 36.54 100 LYS A C 1
ATOM 699 O O . LYS A 1 91 ? 210.322 -3.821 93.200 1.00 38.79 100 LYS A O 1
ATOM 705 N N . ASP A 1 92 ? 208.848 -5.066 92.040 1.00 38.17 101 ASP A N 1
ATOM 706 C CA . ASP A 1 92 ? 207.660 -4.346 92.474 1.00 38.71 101 ASP A CA 1
ATOM 707 C C . ASP A 1 92 ? 206.878 -5.217 93.458 1.00 35.52 101 ASP A C 1
ATOM 708 O O . ASP A 1 92 ? 207.355 -6.258 93.914 1.00 31.81 101 ASP A O 1
ATOM 713 N N . ASP A 1 93 ? 205.646 -4.812 93.763 1.00 38.18 102 ASP A N 1
ATOM 714 C CA . ASP A 1 93 ? 204.838 -5.459 94.788 1.00 32.13 102 ASP A CA 1
ATOM 715 C C . ASP A 1 93 ? 203.722 -6.319 94.210 1.00 34.13 102 ASP A C 1
ATOM 716 O O . ASP A 1 93 ? 202.785 -6.676 94.934 1.00 36.50 102 ASP A O 1
ATOM 721 N N . GLU A 1 94 ? 203.790 -6.654 92.926 1.00 31.49 103 GLU A N 1
ATOM 722 C CA . GLU A 1 94 ? 202.726 -7.434 92.316 1.00 28.47 103 GLU A CA 1
ATOM 723 C C . GLU A 1 94 ? 202.811 -8.891 92.757 1.00 31.71 103 GLU A C 1
ATOM 724 O O . GLU A 1 94 ? 203.847 -9.368 93.232 1.00 29.30 103 GLU A O 1
ATOM 730 N N . TYR A 1 95 ? 201.688 -9.589 92.620 1.00 22.89 104 TYR A N 1
ATOM 731 C CA . TYR A 1 95 ? 201.648 -11.029 92.839 1.00 21.52 104 TYR A CA 1
ATOM 732 C C . TYR A 1 95 ? 202.113 -11.751 91.580 1.00 28.93 104 TYR A C 1
ATOM 733 O O . TYR A 1 95 ? 201.684 -11.424 90.464 1.00 30.18 104 TYR A O 1
ATOM 742 N N . TYR A 1 96 ? 202.968 -12.742 91.769 1.00 22.06 105 TYR A N 1
ATOM 743 C CA . TYR A 1 96 ? 203.499 -13.592 90.715 1.00 18.63 105 TYR A CA 1
ATOM 744 C C . TYR A 1 96 ? 203.214 -15.051 91.048 1.00 19.33 105 TYR A C 1
ATOM 745 O O . TYR A 1 96 ? 202.842 -15.398 92.174 1.00 20.73 105 TYR A O 1
ATOM 754 N N . GLN A 1 97 ? 203.380 -15.915 90.050 1.00 20.31 106 GLN A N 1
ATOM 755 C CA . GLN A 1 97 ? 203.211 -17.354 90.220 1.00 19.52 106 GLN A CA 1
ATOM 756 C C . GLN A 1 97 ? 204.182 -18.040 89.265 1.00 22.60 106 GLN A C 1
ATOM 757 O O . GLN A 1 97 ? 204.678 -17.422 88.320 1.00 22.40 106 GLN A O 1
ATOM 763 N N . PHE A 1 98 ? 204.481 -19.312 89.542 1.00 21.50 107 PHE A N 1
ATOM 764 C CA . PHE A 1 98 ? 205.211 -20.160 88.613 1.00 20.69 107 PHE A CA 1
ATOM 765 C C . PHE A 1 98 ? 204.235 -20.821 87.643 1.00 29.67 107 PHE A C 1
ATOM 766 O O . PHE A 1 98 ? 203.161 -21.288 88.039 1.00 25.37 107 PHE A O 1
ATOM 774 N N . CYS A 1 99 ? 204.615 -20.866 86.370 1.00 22.36 108 CYS A N 1
ATOM 775 C CA . CYS A 1 99 ? 203.946 -21.719 85.394 1.00 24.06 108 CYS A CA 1
ATOM 776 C C . CYS A 1 99 ? 204.964 -22.538 84.621 1.00 23.34 108 CYS A C 1
ATOM 777 O O . CYS A 1 99 ? 205.961 -22.001 84.123 1.00 18.70 108 CYS A O 1
ATOM 780 N N . TYR A 1 100 ? 204.695 -23.840 84.528 1.00 25.48 109 TYR A N 1
ATOM 781 C CA . TYR A 1 100 ? 205.472 -24.757 83.709 1.00 27.31 109 TYR A CA 1
ATOM 782 C C . TYR A 1 100 ? 204.870 -24.771 82.306 1.00 31.23 109 TYR A C 1
ATOM 783 O O . TYR A 1 100 ? 203.674 -25.047 82.140 1.00 27.34 109 TYR A O 1
ATOM 792 N N . VAL A 1 101 ? 205.688 -24.464 81.302 1.00 26.86 110 VAL A N 1
ATOM 793 C CA . VAL A 1 101 ? 205.260 -24.439 79.909 1.00 22.38 110 VAL A CA 1
ATOM 794 C C . VAL A 1 101 ? 206.130 -25.425 79.147 1.00 27.28 110 VAL A C 1
ATOM 795 O O . VAL A 1 101 ? 207.366 -25.310 79.169 1.00 31.79 110 VAL A O 1
ATOM 799 N N . ASP A 1 102 ? 205.501 -26.410 78.500 1.00 28.78 111 ASP A N 1
ATOM 800 C CA . ASP A 1 102 ? 206.296 -27.439 77.845 1.00 27.38 111 ASP A CA 1
ATOM 801 C C . ASP A 1 102 ? 206.730 -26.971 76.450 1.00 34.75 111 ASP A C 1
ATOM 802 O O . ASP A 1 102 ? 206.441 -25.851 76.016 1.00 37.58 111 ASP A O 1
ATOM 807 N N . GLU A 1 103 ? 207.456 -27.847 75.749 1.00 31.03 112 GLU A N 1
ATOM 808 C CA . GLU A 1 103 ? 208.028 -27.505 74.449 1.00 42.98 112 GLU A CA 1
ATOM 809 C C . GLU A 1 103 ? 206.972 -26.995 73.480 1.00 47.17 112 GLU A C 1
ATOM 810 O O . GLU A 1 103 ? 207.217 -26.052 72.721 1.00 45.74 112 GLU A O 1
ATOM 816 N N . ASP A 1 104 ? 205.794 -27.611 73.485 1.00 51.14 113 ASP A N 1
ATOM 817 C CA . ASP A 1 104 ? 204.722 -27.239 72.576 1.00 49.03 113 ASP A CA 1
ATOM 818 C C . ASP A 1 104 ? 203.962 -26.007 73.034 1.00 51.93 113 ASP A C 1
ATOM 819 O O . ASP A 1 104 ? 203.028 -25.583 72.349 1.00 52.68 113 ASP A O 1
ATOM 824 N N . GLY A 1 105 ? 204.334 -25.423 74.168 1.00 50.11 114 GLY A N 1
ATOM 825 C CA . GLY A 1 105 ? 203.644 -24.255 74.670 1.00 46.97 114 GLY A CA 1
ATOM 826 C C . GLY A 1 105 ? 202.462 -24.545 75.564 1.00 40.21 114 GLY A C 1
ATOM 827 O O . GLY A 1 105 ? 201.778 -23.602 75.989 1.00 44.13 114 GLY A O 1
ATOM 828 N N . VAL A 1 106 ? 202.195 -25.805 75.870 1.00 34.91 115 VAL A N 1
ATOM 829 C CA . VAL A 1 106 ? 201.112 -26.131 76.786 1.00 41.72 115 VAL A CA 1
ATOM 830 C C . VAL A 1 106 ? 201.563 -25.844 78.214 1.00 37.63 115 VAL A C 1
ATOM 831 O O . VAL A 1 106 ? 202.642 -26.271 78.644 1.00 36.80 115 VAL A O 1
ATOM 835 N N . VAL A 1 107 ? 200.745 -25.093 78.948 1.00 32.25 116 VAL A N 1
ATOM 836 C CA . VAL A 1 107 ? 200.964 -24.927 80.378 1.00 27.00 116 VAL A CA 1
ATOM 837 C C . VAL A 1 107 ? 200.647 -26.240 81.082 1.00 32.02 116 VAL A C 1
ATOM 838 O O . VAL A 1 107 ? 199.550 -26.794 80.934 1.00 40.08 116 VAL A O 1
ATOM 842 N N . ARG A 1 108 ? 201.605 -26.753 81.849 1.00 27.46 117 ARG A N 1
ATOM 843 C CA . ARG A 1 108 ? 201.414 -28.025 82.531 1.00 29.78 117 ARG A CA 1
ATOM 844 C C . ARG A 1 108 ? 201.213 -27.872 84.028 1.00 27.80 117 ARG A C 1
ATOM 845 O O . ARG A 1 108 ? 200.891 -28.852 84.696 1.00 32.64 117 ARG A O 1
ATOM 853 N N . GLY A 1 109 ? 201.379 -26.673 84.563 1.00 25.53 118 GLY A N 1
ATOM 854 C CA . GLY A 1 109 ? 201.160 -26.430 85.965 1.00 22.61 118 GLY A CA 1
ATOM 855 C C . GLY A 1 109 ? 201.279 -24.952 86.260 1.00 23.67 118 GLY A C 1
ATOM 856 O O . GLY A 1 109 ? 201.989 -24.221 85.556 1.00 23.92 118 GLY A O 1
ATOM 857 N N . ALA A 1 110 ? 200.588 -24.511 87.303 1.00 20.32 119 ALA A N 1
ATOM 858 C CA . ALA A 1 110 ? 200.538 -23.111 87.713 1.00 26.31 119 ALA A CA 1
ATOM 859 C C . ALA A 1 110 ? 200.547 -23.095 89.233 1.00 22.51 119 ALA A C 1
ATOM 860 O O . ALA A 1 110 ? 199.820 -23.874 89.856 1.00 22.65 119 ALA A O 1
ATOM 862 N N . SER A 1 111 ? 201.370 -22.245 89.828 1.00 18.31 120 SER A N 1
ATOM 863 C CA . SER A 1 111 ? 201.533 -22.276 91.273 1.00 20.24 120 SER A CA 1
ATOM 864 C C . SER A 1 111 ? 200.574 -21.294 91.951 1.00 30.15 120 SER A C 1
ATOM 865 O O . SER A 1 111 ? 199.956 -20.433 91.311 1.00 27.44 120 SER A O 1
ATOM 868 N N . ILE A 1 112 ? 200.461 -21.428 93.270 1.00 22.72 121 ILE A N 1
ATOM 869 C CA . ILE A 1 112 ? 199.833 -20.398 94.090 1.00 21.14 121 ILE A CA 1
ATOM 870 C C . ILE A 1 112 ? 200.742 -19.174 94.029 1.00 22.24 121 ILE A C 1
ATOM 871 O O . ILE A 1 112 ? 201.934 -19.301 93.707 1.00 21.80 121 ILE A O 1
ATOM 876 N N . PRO A 1 113 ? 200.236 -17.973 94.289 1.00 24.60 122 PRO A N 1
ATOM 877 C CA . PRO A 1 113 ? 201.021 -16.774 94.013 1.00 25.91 122 PRO A CA 1
ATOM 878 C C . PRO A 1 113 ? 201.845 -16.311 95.207 1.00 30.06 122 PRO A C 1
ATOM 879 O O . PRO A 1 113 ? 201.642 -16.731 96.351 1.00 22.93 122 PRO A O 1
ATOM 883 N N . PHE A 1 114 ? 202.793 -15.424 94.903 1.00 22.95 123 PHE A N 1
ATOM 884 C CA . PHE A 1 114 ? 203.754 -14.913 95.868 1.00 29.30 123 PHE A CA 1
ATOM 885 C C . PHE A 1 114 ? 204.129 -13.495 95.472 1.00 28.27 123 PHE A C 1
ATOM 886 O O . PHE A 1 114 ? 203.865 -13.041 94.355 1.00 26.39 123 PHE A O 1
ATOM 894 N N . GLN A 1 115 ? 204.754 -12.799 96.408 1.00 23.15 124 GLN A N 1
ATOM 895 C CA . GLN A 1 115 ? 205.294 -11.481 96.157 1.00 27.80 124 GLN A CA 1
ATOM 896 C C . GLN A 1 115 ? 206.761 -11.485 96.554 1.00 31.70 124 GLN A C 1
ATOM 897 O O . GLN A 1 115 ? 207.230 -12.359 97.290 1.00 28.12 124 GLN A O 1
ATOM 903 N N . PHE A 1 116 ? 207.475 -10.490 96.059 1.00 29.36 125 PHE A N 1
ATOM 904 C CA . PHE A 1 116 ? 208.892 -10.300 96.346 1.00 24.64 125 PHE A CA 1
ATOM 905 C C . PHE A 1 116 ? 208.994 -9.142 97.334 1.00 30.80 125 PHE A C 1
ATOM 906 O O . PHE A 1 116 ? 208.974 -7.970 96.955 1.00 37.53 125 PHE A O 1
ATOM 914 N N . ARG A 1 117 ? 209.051 -9.481 98.615 1.00 32.58 126 ARG A N 1
ATOM 915 C CA . ARG A 1 117 ? 209.244 -8.473 99.647 1.00 49.40 126 ARG A CA 1
ATOM 916 C C . ARG A 1 117 ? 209.994 -9.050 100.854 1.00 56.73 126 ARG A C 1
ATOM 917 O O . ARG A 1 117 ? 210.062 -10.260 101.073 1.00 55.34 126 ARG A O 1
ATOM 926 N N . HIS B 1 8 ? 190.430 -2.683 78.420 1.00 59.35 17 HIS B N 1
ATOM 927 C CA . HIS B 1 8 ? 189.307 -3.622 78.441 1.00 58.20 17 HIS B CA 1
ATOM 928 C C . HIS B 1 8 ? 187.968 -2.916 78.708 1.00 56.71 17 HIS B C 1
ATOM 929 O O . HIS B 1 8 ? 187.155 -3.376 79.514 1.00 45.32 17 HIS B O 1
ATOM 931 N N . CYS B 1 9 ? 187.755 -1.798 78.006 1.00 56.29 18 CYS B N 1
ATOM 932 C CA . CYS B 1 9 ? 186.542 -1.002 78.158 1.00 49.99 18 CYS B CA 1
ATOM 933 C C . CYS B 1 9 ? 185.298 -1.702 77.616 1.00 42.70 18 CYS B C 1
ATOM 934 O O . CYS B 1 9 ? 184.186 -1.297 77.948 1.00 39.29 18 CYS B O 1
ATOM 937 N N . HIS B 1 10 ? 185.454 -2.744 76.802 1.00 37.28 19 HIS B N 1
ATOM 938 C CA . HIS B 1 10 ? 184.298 -3.491 76.326 1.00 28.96 19 HIS B CA 1
ATOM 939 C C . HIS B 1 10 ? 183.611 -4.286 77.429 1.00 30.63 19 HIS B C 1
ATOM 940 O O . HIS B 1 10 ? 182.408 -4.552 77.321 1.00 37.16 19 HIS B O 1
ATOM 947 N N . PHE B 1 11 ? 184.325 -4.660 78.492 1.00 29.74 20 PHE B N 1
ATOM 948 C CA . PHE B 1 11 ? 183.698 -5.363 79.611 1.00 28.13 20 PHE B CA 1
ATOM 949 C C . PHE B 1 11 ? 183.438 -4.455 80.802 1.00 29.98 20 PHE B C 1
ATOM 950 O O . PHE B 1 11 ? 183.169 -4.952 81.904 1.00 29.16 20 PHE B O 1
ATOM 958 N N . SER B 1 12 ? 183.521 -3.138 80.605 1.00 28.13 21 SER B N 1
ATOM 959 C CA . SER B 1 12 ? 183.222 -2.141 81.629 1.00 27.80 21 SER B CA 1
ATOM 960 C C . SER B 1 12 ? 182.203 -1.138 81.109 1.00 27.21 21 SER B C 1
ATOM 961 O O . SER B 1 12 ? 182.227 0.035 81.486 1.00 24.93 21 SER B O 1
ATOM 964 N N . GLN B 1 13 ? 181.315 -1.575 80.226 1.00 24.00 22 GLN B N 1
ATOM 965 C CA . GLN B 1 13 ? 180.338 -0.647 79.706 1.00 20.72 22 GLN B CA 1
ATOM 966 C C . GLN B 1 13 ? 179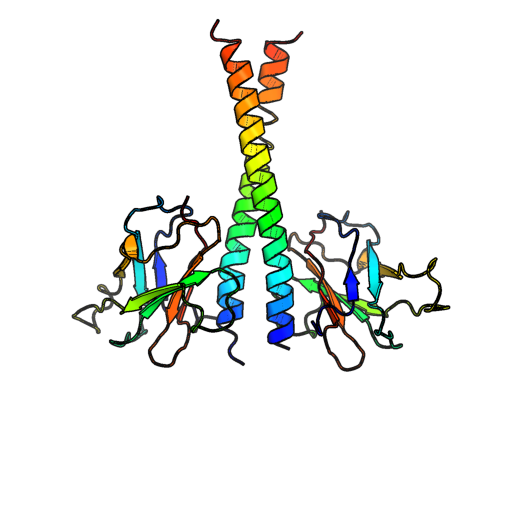.196 -0.458 80.683 1.00 20.67 22 GLN B C 1
ATOM 967 O O . GLN B 1 13 ? 178.474 0.543 80.591 1.00 19.96 22 GLN B O 1
ATOM 973 N N . VAL B 1 14 ? 179.060 -1.370 81.642 1.00 17.63 23 VAL B N 1
ATOM 974 C CA . VAL B 1 14 ? 178.134 -1.227 82.757 1.00 15.74 23 VAL B CA 1
ATOM 975 C C . VAL B 1 14 ? 178.947 -1.286 84.048 1.00 16.18 23 VAL B C 1
ATOM 976 O O . VAL B 1 14 ? 179.788 -2.170 84.222 1.00 21.36 23 VAL B O 1
ATOM 980 N N . ILE B 1 15 ? 178.715 -0.338 84.935 1.00 20.85 24 ILE B N 1
ATOM 981 C CA . ILE B 1 15 ? 179.453 -0.213 86.180 1.00 21.09 24 ILE B CA 1
ATOM 982 C C . ILE B 1 15 ? 178.500 -0.510 87.327 1.00 20.28 24 ILE B C 1
ATOM 983 O O . ILE B 1 15 ? 177.393 0.030 87.376 1.00 22.21 24 ILE B O 1
ATOM 988 N N . PHE B 1 16 ? 178.929 -1.362 88.239 1.00 20.39 25 PHE B N 1
ATOM 989 C CA . PHE B 1 16 ? 178.160 -1.674 89.429 1.00 17.19 25 PHE B CA 1
ATOM 990 C C . PHE B 1 16 ? 178.554 -0.715 90.545 1.00 17.46 25 PHE B C 1
ATOM 991 O O . PHE B 1 16 ? 179.742 -0.489 90.793 1.00 21.79 25 PHE B O 1
ATOM 999 N N . ASN B 1 17 ? 177.554 -0.138 91.197 1.00 17.24 26 ASN B N 1
ATOM 1000 C CA . ASN B 1 17 ? 177.746 0.932 92.160 1.00 15.90 26 ASN B CA 1
ATOM 1001 C C . ASN B 1 17 ? 177.503 0.403 93.561 1.00 21.42 26 ASN B C 1
ATOM 1002 O O . ASN B 1 17 ? 176.574 -0.385 93.780 1.00 20.89 26 ASN B O 1
ATOM 1007 N N . SER B 1 18 ? 178.342 0.837 94.497 1.00 29.00 27 SER B N 1
ATOM 1008 C CA . SER B 1 18 ? 178.095 0.658 95.924 1.00 30.03 27 SER B CA 1
ATOM 1009 C C . SER B 1 18 ? 177.864 -0.808 96.284 1.00 26.64 27 SER B C 1
ATOM 1010 O O . SER B 1 18 ? 177.033 -1.145 97.126 1.00 25.41 27 SER B O 1
ATOM 1013 N N . VAL B 1 19 ? 178.600 -1.704 95.642 1.00 24.23 28 VAL B N 1
ATOM 1014 C CA . VAL B 1 19 ? 178.465 -3.106 95.993 1.00 23.87 28 VAL B CA 1
ATOM 1015 C C . VAL B 1 19 ? 179.059 -3.322 97.372 1.00 24.19 28 VAL B C 1
ATOM 1016 O O . VAL B 1 19 ? 180.108 -2.759 97.705 1.00 25.69 28 VAL B O 1
ATOM 1020 N N . GLU B 1 20 ? 178.365 -4.101 98.199 1.00 24.59 29 GLU B N 1
ATOM 1021 C CA . GLU B 1 20 ? 178.789 -4.389 99.562 1.00 16.94 29 GLU B CA 1
ATOM 1022 C C . GLU B 1 20 ? 179.641 -5.649 99.589 1.00 22.56 29 GLU B C 1
ATOM 1023 O O . GLU B 1 20 ? 179.551 -6.493 98.699 1.00 21.35 29 GLU B O 1
ATOM 1029 N N . LYS B 1 21 ? 180.469 -5.773 100.635 1.00 23.30 30 LYS B N 1
ATOM 1030 C CA . LYS B 1 21 ? 181.244 -6.994 100.823 1.00 24.83 30 LYS B CA 1
ATOM 1031 C C . LYS B 1 21 ? 180.382 -8.131 101.346 1.00 27.59 30 LYS B C 1
ATOM 1032 O O . LYS B 1 21 ? 180.689 -9.303 101.091 1.00 23.80 30 LYS B O 1
ATOM 1038 N N . PHE B 1 22 ? 179.319 -7.805 102.083 1.00 24.90 31 PHE B N 1
ATOM 1039 C CA . PHE B 1 22 ? 178.451 -8.794 102.708 1.00 28.09 31 PHE B CA 1
ATOM 1040 C C . PHE B 1 22 ? 176.998 -8.371 102.564 1.00 32.01 31 PHE B C 1
ATOM 1041 O O . PHE B 1 22 ? 176.644 -7.229 102.875 1.00 28.02 31 PHE B O 1
ATOM 1049 N N . TYR B 1 23 ? 176.159 -9.294 102.113 1.00 22.53 32 TYR B N 1
ATOM 1050 C CA . TYR B 1 23 ? 174.719 -9.104 102.157 1.00 24.61 32 TYR B CA 1
ATOM 1051 C C . TYR B 1 23 ? 174.128 -10.051 103.192 1.00 28.08 32 TYR B C 1
ATOM 1052 O O . TYR B 1 23 ? 174.528 -11.215 103.271 1.00 30.53 32 TYR B O 1
ATOM 1061 N N . ILE B 1 24 ? 173.197 -9.548 103.999 1.00 31.47 33 ILE B N 1
ATOM 1062 C CA . ILE B 1 24 ? 172.616 -10.373 105.071 1.00 32.11 33 ILE B CA 1
ATOM 1063 C C . ILE B 1 24 ? 171.987 -11.625 104.466 1.00 24.46 33 ILE B C 1
ATOM 1064 O O . ILE B 1 24 ? 171.219 -11.520 103.494 1.00 29.91 33 ILE B O 1
ATOM 1069 N N . PRO B 1 25 ? 172.271 -12.821 104.983 1.00 26.55 34 PRO B N 1
ATOM 1070 C CA . PRO B 1 25 ? 171.596 -14.017 104.466 1.00 28.48 34 PRO B CA 1
ATOM 1071 C C . PRO B 1 25 ? 170.096 -13.916 104.703 1.00 33.89 34 PRO B C 1
ATOM 1072 O O . PRO B 1 25 ? 169.651 -13.396 105.725 1.00 34.51 34 PRO B O 1
ATOM 1076 N N . GLY B 1 26 ? 169.315 -14.418 103.750 1.00 30.90 35 GLY B N 1
ATOM 1077 C CA . GLY B 1 26 ? 167.872 -14.372 103.884 1.00 30.99 35 GLY B CA 1
ATOM 1078 C C . GLY B 1 26 ? 167.216 -13.051 103.528 1.00 33.98 35 GLY B C 1
ATOM 1079 O O . GLY B 1 26 ? 165.988 -12.983 103.522 1.00 38.30 35 GLY B O 1
ATOM 1080 N N . GLY B 1 27 ? 167.982 -11.995 103.215 1.00 34.91 36 GLY B N 1
ATOM 1081 C CA . GLY B 1 27 ? 167.400 -10.730 102.823 1.00 27.73 36 GLY B CA 1
ATOM 1082 C C . GLY B 1 27 ? 167.438 -10.496 101.316 1.00 29.05 36 GLY B C 1
ATOM 1083 O O . GLY B 1 27 ? 168.231 -11.094 100.592 1.00 24.77 36 GLY B O 1
ATOM 1084 N N . ASP B 1 28 ? 166.566 -9.606 100.845 1.00 26.27 37 ASP B N 1
ATOM 1085 C CA . ASP B 1 28 ? 166.654 -9.159 99.467 1.00 23.79 37 ASP B CA 1
ATOM 1086 C C . ASP B 1 28 ? 167.900 -8.304 99.262 1.00 24.85 37 ASP B C 1
ATOM 1087 O O . ASP B 1 28 ? 168.398 -7.657 100.183 1.00 30.98 37 ASP B O 1
ATOM 1092 N N . VAL B 1 29 ? 168.366 -8.269 98.019 1.00 25.69 38 VAL B N 1
ATOM 1093 C CA . VAL B 1 29 ? 169.574 -7.557 97.626 1.00 24.11 38 VAL B CA 1
ATOM 1094 C C . VAL B 1 29 ? 169.219 -6.645 96.465 1.00 24.14 38 VAL B C 1
ATOM 1095 O O . VAL B 1 29 ? 168.730 -7.113 95.433 1.00 26.63 38 VAL B O 1
ATOM 1099 N N . THR B 1 30 ? 169.480 -5.357 96.626 1.00 22.68 39 THR B N 1
ATOM 1100 C CA . THR B 1 30 ? 169.389 -4.412 95.534 1.00 15.97 39 THR B CA 1
ATOM 1101 C C . THR B 1 30 ? 170.751 -4.277 94.877 1.00 22.20 39 THR B C 1
ATOM 1102 O O . THR B 1 30 ? 171.760 -4.044 95.549 1.00 22.25 39 THR B O 1
ATOM 1106 N N . CYS B 1 31 ? 170.770 -4.414 93.563 1.00 17.94 40 CYS B N 1
ATOM 1107 C CA . CYS B 1 31 ? 171.974 -4.258 92.766 1.00 15.96 40 CYS B CA 1
ATOM 1108 C C . CYS B 1 31 ? 171.858 -2.949 91.993 1.00 22.34 40 CYS B C 1
ATOM 1109 O O . CYS B 1 31 ? 170.903 -2.758 91.233 1.00 21.26 40 CYS B O 1
ATOM 1112 N N . HIS B 1 32 ? 172.797 -2.040 92.214 1.00 20.88 41 HIS B N 1
ATOM 1113 C CA . HIS B 1 32 ? 172.790 -0.734 91.567 1.00 26.66 41 HIS B CA 1
ATOM 1114 C C . HIS B 1 32 ? 173.821 -0.749 90.453 1.00 22.78 41 HIS B C 1
ATOM 1115 O O . HIS B 1 32 ? 174.972 -1.129 90.681 1.00 20.52 41 HIS B O 1
ATOM 1122 N N . TYR B 1 33 ? 173.416 -0.343 89.251 1.00 18.53 42 TYR B N 1
ATOM 1123 C CA . TYR B 1 33 ? 174.362 -0.293 88.146 1.00 20.04 42 TYR B CA 1
ATOM 1124 C C . TYR B 1 33 ? 174.185 1.014 87.380 1.00 21.38 42 TYR B C 1
ATOM 1125 O O . TYR B 1 33 ? 173.169 1.696 87.503 1.00 18.42 42 TYR B O 1
ATOM 1134 N N . THR B 1 34 ? 175.216 1.381 86.616 1.00 16.15 43 THR B N 1
ATOM 1135 C CA . THR B 1 34 ? 175.211 2.586 85.795 1.00 17.60 43 THR B CA 1
ATOM 1136 C C . THR B 1 34 ? 175.633 2.199 84.393 1.00 23.26 43 THR B C 1
ATOM 1137 O O . THR B 1 34 ? 176.693 1.586 84.223 1.00 19.10 43 THR B O 1
ATOM 1141 N N . PHE B 1 35 ? 174.813 2.540 83.393 1.00 23.88 44 PHE B N 1
ATOM 1142 C CA . PHE B 1 35 ? 175.259 2.377 82.018 1.00 23.49 44 PHE B CA 1
ATOM 1143 C C . PHE B 1 35 ? 176.221 3.501 81.683 1.00 20.32 44 PHE B C 1
ATOM 1144 O O . PHE B 1 35 ? 175.972 4.663 82.014 1.00 21.14 44 PHE B O 1
ATOM 1152 N N . THR B 1 36 ? 177.306 3.163 80.993 1.00 25.76 45 THR B N 1
ATOM 1153 C CA . THR B 1 36 ? 178.167 4.217 80.494 1.00 31.24 45 THR B CA 1
ATOM 1154 C C . THR B 1 36 ? 177.461 4.997 79.378 1.00 28.29 45 THR B C 1
ATOM 1155 O O . THR B 1 36 ? 176.417 4.590 78.844 1.00 24.42 45 THR B O 1
ATOM 1159 N N . GLN B 1 37 ? 178.094 6.111 79.003 1.00 28.97 46 GLN B N 1
ATOM 1160 C CA . GLN B 1 37 ? 177.486 7.132 78.155 1.00 33.27 46 GLN B CA 1
ATOM 1161 C C . GLN B 1 37 ? 176.816 6.554 76.913 1.00 35.85 46 GLN B C 1
ATOM 1162 O O . GLN B 1 37 ? 175.653 6.851 76.624 1.00 41.01 46 GLN B O 1
ATOM 1168 N N . HIS B 1 38 ? 177.540 5.738 76.154 1.00 30.41 47 HIS B N 1
ATOM 1169 C CA . HIS B 1 38 ? 177.102 5.341 74.828 1.00 27.91 47 HIS B CA 1
ATOM 1170 C C . HIS B 1 38 ? 176.559 3.922 74.775 1.00 25.13 47 HIS B C 1
ATOM 1171 O O . HIS B 1 38 ? 176.251 3.426 73.691 1.00 26.76 47 HIS B O 1
ATOM 1178 N N . PHE B 1 39 ? 176.397 3.276 75.918 1.00 24.32 48 PHE B N 1
ATOM 1179 C CA . PHE B 1 39 ? 175.959 1.893 75.947 1.00 25.25 48 PHE B CA 1
ATOM 1180 C C . PHE B 1 39 ? 174.454 1.833 75.805 1.00 28.89 48 PHE B C 1
ATOM 1181 O O . PHE B 1 39 ? 173.728 2.548 76.507 1.00 32.17 48 PHE B O 1
ATOM 1189 N N . ILE B 1 40 ? 173.978 0.986 74.893 1.00 25.51 49 ILE B N 1
ATOM 1190 C CA . ILE B 1 40 ? 172.561 0.827 74.630 1.00 29.09 49 ILE B CA 1
ATOM 1191 C C . ILE B 1 40 ? 172.094 -0.476 75.314 1.00 23.22 49 ILE B C 1
ATOM 1192 O O . ILE B 1 40 ? 172.389 -1.560 74.778 1.00 25.78 49 ILE B O 1
ATOM 1197 N N . PRO B 1 41 ? 171.381 -0.409 76.414 1.00 22.62 50 PRO B N 1
ATOM 1198 C CA . PRO B 1 41 ? 170.817 -1.632 76.992 1.00 25.47 50 PRO B CA 1
ATOM 1199 C C . PRO B 1 41 ? 169.675 -2.175 76.142 1.00 25.05 50 PRO B C 1
ATOM 1200 O O . PRO B 1 41 ? 168.986 -1.437 75.441 1.00 30.27 50 PRO B O 1
ATOM 1204 N N . ARG B 1 42 ? 169.495 -3.492 76.193 1.00 24.22 51 ARG B N 1
ATOM 1205 C CA . ARG B 1 42 ? 168.398 -4.162 75.512 1.00 22.87 51 ARG B CA 1
ATOM 1206 C C . ARG B 1 42 ? 167.560 -4.903 76.538 1.00 20.64 51 ARG B C 1
ATOM 1207 O O . ARG B 1 42 ? 168.036 -5.229 77.622 1.00 20.01 51 ARG B O 1
ATOM 1215 N N . ARG B 1 43 ? 166.308 -5.179 76.164 1.00 20.57 52 ARG B N 1
ATOM 1216 C CA . ARG B 1 43 ? 165.293 -5.634 77.112 1.00 19.71 52 ARG B CA 1
ATOM 1217 C C . ARG B 1 43 ? 165.644 -6.959 77.768 1.00 21.13 52 ARG B C 1
ATOM 1218 O O . ARG B 1 43 ? 165.276 -7.191 78.923 1.00 23.83 52 ARG B O 1
ATOM 1226 N N . LYS B 1 44 ? 166.324 -7.850 77.053 1.00 19.89 53 LYS B N 1
ATOM 1227 C CA . LYS B 1 44 ? 166.665 -9.160 77.581 1.00 17.15 53 LYS B CA 1
ATOM 1228 C C . LYS B 1 44 ? 168.135 -9.233 77.976 1.00 24.61 53 LYS B C 1
ATOM 1229 O O . LYS B 1 44 ? 168.683 -10.332 78.137 1.00 19.05 53 LYS B O 1
ATOM 1235 N N . ASP B 1 45 ? 168.790 -8.080 78.127 1.00 24.53 54 ASP B N 1
ATOM 1236 C CA . ASP B 1 45 ? 169.995 -8.047 78.941 1.00 17.92 54 ASP B CA 1
ATOM 1237 C C . ASP B 1 45 ? 169.638 -8.466 80.363 1.00 15.95 54 ASP B C 1
ATOM 1238 O O . ASP B 1 45 ? 168.496 -8.316 80.806 1.00 22.99 54 ASP B O 1
ATOM 1243 N N . TRP B 1 46 ? 170.635 -8.939 81.109 1.00 19.64 55 TRP B N 1
ATOM 1244 C CA . TRP B 1 46 ? 170.359 -9.360 82.475 1.00 16.05 55 TRP B CA 1
ATOM 1245 C C . TRP B 1 46 ? 171.562 -9.157 83.371 1.00 22.24 55 TRP B C 1
ATOM 1246 O O . TRP B 1 46 ? 172.718 -9.124 82.928 1.00 18.77 55 TRP B O 1
ATOM 1257 N N . ILE B 1 47 ? 171.272 -9.071 84.657 1.00 20.19 56 ILE B N 1
ATOM 1258 C CA . ILE B 1 47 ? 172.295 -9.104 85.678 1.00 15.71 56 ILE B CA 1
ATOM 1259 C C . ILE B 1 47 ? 172.239 -10.477 86.330 1.00 19.63 56 ILE B C 1
ATOM 1260 O O . ILE B 1 47 ? 171.201 -10.863 86.876 1.00 15.68 56 ILE B O 1
ATOM 1265 N N . GLY B 1 48 ? 173.344 -11.215 86.266 1.00 13.86 57 GLY B N 1
ATOM 1266 C CA . GLY B 1 48 ? 173.462 -12.489 86.948 1.00 19.05 57 GLY B CA 1
ATOM 1267 C C . GLY B 1 48 ? 174.317 -12.387 88.201 1.00 20.88 57 GLY B C 1
ATOM 1268 O O . GLY B 1 48 ? 175.174 -11.523 88.324 1.00 18.44 57 GLY B O 1
ATOM 1269 N N . ILE B 1 49 ? 174.042 -13.268 89.144 1.00 18.79 58 ILE B N 1
ATOM 1270 C CA . ILE B 1 49 ? 174.892 -13.498 90.296 1.00 18.02 58 ILE B CA 1
ATOM 1271 C C . ILE B 1 49 ? 175.698 -14.749 90.002 1.00 16.55 58 ILE B C 1
ATOM 1272 O O . ILE B 1 49 ? 175.124 -15.819 89.770 1.00 19.15 58 ILE B O 1
ATOM 1277 N N . PHE B 1 50 ? 177.017 -14.593 89.962 1.00 13.62 59 PHE B N 1
ATOM 1278 C CA . PHE B 1 50 ? 177.946 -15.649 89.588 1.00 18.15 59 PHE B CA 1
ATOM 1279 C C . PHE B 1 50 ? 178.891 -15.908 90.736 1.00 17.46 59 PHE B C 1
ATOM 1280 O O . PHE B 1 50 ? 179.349 -14.973 91.399 1.00 22.15 59 PHE B O 1
ATOM 1288 N N . ARG B 1 51 ? 179.204 -17.173 90.949 1.00 16.35 60 ARG B N 1
ATOM 1289 C CA . ARG B 1 51 ? 180.311 -17.511 91.815 1.00 15.34 60 ARG B CA 1
ATOM 1290 C C . ARG B 1 51 ? 181.607 -17.094 91.137 1.00 22.77 60 ARG B C 1
ATOM 1291 O O . ARG B 1 51 ? 181.832 -17.396 89.960 1.00 22.74 60 ARG B O 1
ATOM 1299 N N . VAL B 1 52 ? 182.467 -16.396 91.882 1.00 21.59 61 VAL B N 1
ATOM 1300 C CA . VAL B 1 52 ? 183.751 -15.980 91.328 1.00 16.58 61 VAL B CA 1
ATOM 1301 C C . VAL B 1 52 ? 184.486 -17.187 90.764 1.00 18.05 61 VAL B C 1
ATOM 1302 O O . VAL B 1 52 ? 184.503 -18.270 91.362 1.00 22.25 61 VAL B O 1
ATOM 1306 N N . GLY B 1 53 ? 185.073 -17.010 89.584 1.00 22.60 62 GLY B N 1
ATOM 1307 C CA . GLY B 1 53 ? 185.793 -18.080 88.916 1.00 22.43 62 GLY B CA 1
ATOM 1308 C C . GLY B 1 53 ? 185.022 -18.740 87.800 1.00 23.09 62 GLY B C 1
ATOM 1309 O O . GLY B 1 53 ? 185.551 -19.653 87.163 1.00 25.23 62 GLY B O 1
ATOM 1310 N N . TRP B 1 54 ? 183.800 -18.277 87.529 1.00 22.76 63 TRP B N 1
ATOM 1311 C CA . TRP B 1 54 ? 182.941 -18.859 86.510 1.00 21.26 63 TRP B CA 1
ATOM 1312 C C . TRP B 1 54 ? 183.587 -18.798 85.129 1.00 22.74 63 TRP B C 1
ATOM 1313 O O . TRP B 1 54 ? 184.296 -17.853 84.790 1.00 20.74 63 TRP B O 1
ATOM 1324 N N . LYS B 1 55 ? 183.322 -19.819 84.318 1.00 25.96 64 LYS B N 1
ATOM 1325 C CA . LYS B 1 55 ? 183.883 -19.888 82.974 1.00 27.67 64 LYS B CA 1
ATOM 1326 C C . LYS B 1 55 ? 182.941 -19.373 81.886 1.00 21.22 64 LYS B C 1
ATOM 1327 O O . LYS B 1 55 ? 183.397 -18.649 80.999 1.00 25.99 64 LYS B O 1
ATOM 1333 N N . THR B 1 56 ? 181.639 -19.697 81.921 1.00 17.97 65 THR B N 1
ATOM 1334 C CA . THR B 1 56 ? 180.706 -19.136 80.948 1.00 24.18 65 THR B CA 1
ATOM 1335 C C . THR B 1 56 ? 179.486 -18.569 81.651 1.00 17.51 65 THR B C 1
ATOM 1336 O O . THR B 1 56 ? 179.184 -18.932 82.785 1.00 19.19 65 THR B O 1
ATOM 1340 N N . THR B 1 57 ? 178.747 -17.711 80.933 1.00 23.10 66 THR B N 1
ATOM 1341 C CA . THR B 1 57 ? 177.596 -17.052 81.542 1.00 27.04 66 THR B CA 1
ATOM 1342 C C . THR B 1 57 ? 176.484 -18.020 81.896 1.00 28.01 66 THR B C 1
ATOM 1343 O O . THR B 1 57 ? 175.503 -17.616 82.539 1.00 19.64 66 THR B O 1
ATOM 1347 N N . ARG B 1 58 ? 176.602 -19.280 81.497 1.00 27.35 67 ARG B N 1
ATOM 1348 C CA . ARG B 1 58 ? 175.532 -20.203 81.822 1.00 32.24 67 ARG B CA 1
ATOM 1349 C C . ARG B 1 58 ? 175.611 -20.706 83.254 1.00 30.97 67 ARG B C 1
ATOM 1350 O O . ARG B 1 58 ? 174.667 -21.362 83.699 1.00 26.63 67 ARG B O 1
ATOM 1358 N N . GLU B 1 59 ? 176.713 -20.430 83.969 1.00 17.87 68 GLU B N 1
ATOM 1359 C CA . GLU B 1 59 ? 176.895 -20.794 85.370 1.00 19.66 68 GLU B CA 1
ATOM 1360 C C . GLU B 1 59 ? 176.213 -19.836 86.338 1.00 15.85 68 GLU B C 1
ATOM 1361 O O . GLU B 1 59 ? 176.508 -19.915 87.532 1.00 20.98 68 GLU B O 1
ATOM 1367 N N . TYR B 1 60 ? 175.339 -18.932 85.886 1.00 20.05 69 TYR B N 1
ATOM 1368 C CA . TYR B 1 60 ? 174.754 -17.971 86.819 1.00 16.71 69 TYR B CA 1
ATOM 1369 C C . TYR B 1 60 ? 174.074 -18.712 87.954 1.00 19.02 69 TYR B C 1
ATOM 1370 O O . TYR B 1 60 ? 173.526 -19.798 87.757 1.00 17.83 69 TYR B O 1
ATOM 1379 N N . TYR B 1 61 ? 174.151 -18.143 89.159 1.00 21.92 70 TYR B N 1
ATOM 1380 C CA . TYR B 1 61 ? 173.412 -18.710 90.284 1.00 18.13 70 TYR B CA 1
ATOM 1381 C C . TYR B 1 61 ? 171.943 -18.328 90.194 1.00 17.45 70 TYR B C 1
ATOM 1382 O O . TYR B 1 61 ? 171.061 -19.178 90.297 1.00 21.63 70 TYR B O 1
ATOM 1391 N N . THR B 1 62 ? 171.670 -17.042 90.024 1.00 16.27 71 THR B N 1
ATOM 1392 C CA . THR B 1 62 ? 170.341 -16.559 89.695 1.00 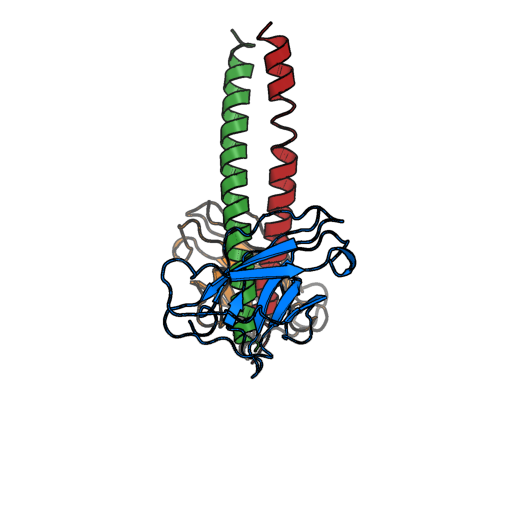14.04 71 THR B CA 1
ATOM 1393 C C . THR B 1 62 ? 170.560 -15.308 88.859 1.00 18.65 71 THR B C 1
ATOM 1394 O O . THR B 1 62 ? 171.700 -14.897 88.634 1.00 21.51 71 THR B O 1
ATOM 1398 N N . PHE B 1 63 ? 169.475 -14.696 88.401 1.00 19.48 72 PHE B N 1
ATOM 1399 C CA . PHE B 1 63 ? 169.600 -13.505 87.572 1.00 21.24 72 PHE B CA 1
ATOM 1400 C C . PHE B 1 63 ? 168.329 -12.686 87.689 1.00 23.34 72 PHE B C 1
ATOM 1401 O O . PHE B 1 63 ? 167.296 -13.165 88.161 1.00 21.19 72 PHE B O 1
ATOM 1409 N N . MET B 1 64 ? 168.414 -11.451 87.202 1.00 19.19 73 MET B N 1
ATOM 1410 C CA . MET B 1 64 ? 167.254 -10.612 86.935 1.00 19.30 73 MET B CA 1
ATOM 1411 C C . MET B 1 64 ? 167.441 -9.967 85.572 1.00 21.90 73 MET B C 1
ATOM 1412 O O . MET B 1 64 ? 168.554 -9.564 85.219 1.00 21.52 73 MET B O 1
ATOM 1417 N N . TRP B 1 65 ? 166.359 -9.881 84.807 1.00 19.83 74 TRP B N 1
ATOM 1418 C CA . TRP B 1 65 ? 166.391 -9.061 83.607 1.00 22.00 74 TRP B CA 1
ATOM 1419 C C . TRP B 1 65 ? 166.724 -7.621 83.977 1.00 22.91 74 TRP B C 1
ATOM 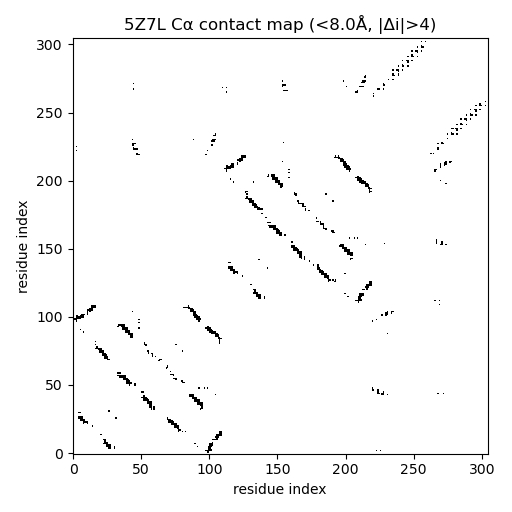1420 O O . TRP B 1 65 ? 166.401 -7.140 85.071 1.00 19.14 74 TRP B O 1
ATOM 1431 N N . VAL B 1 66 ? 167.395 -6.935 83.051 1.00 21.99 75 VAL B N 1
ATOM 1432 C CA . VAL B 1 66 ? 167.791 -5.554 83.285 1.00 20.18 75 VAL B CA 1
ATOM 1433 C C . VAL B 1 66 ? 166.562 -4.676 83.531 1.00 19.32 75 VAL B C 1
ATOM 1434 O O . VAL B 1 66 ? 165.497 -4.858 82.912 1.00 19.88 75 VAL B O 1
ATOM 1438 N N . THR B 1 67 ? 166.697 -3.729 84.460 1.00 18.92 76 THR B N 1
ATOM 1439 C CA . THR B 1 67 ? 165.774 -2.598 84.531 1.00 21.69 76 THR B CA 1
ATOM 1440 C C . THR B 1 67 ? 166.227 -1.533 83.535 1.00 24.69 76 THR B C 1
ATOM 1441 O O . THR B 1 67 ? 167.360 -1.040 83.611 1.00 23.56 76 THR B O 1
ATOM 1445 N N . LEU B 1 68 ? 165.389 -1.224 82.605 1.00 22.24 77 LEU B N 1
ATOM 1446 C CA . LEU B 1 68 ? 165.694 -0.224 81.597 1.00 21.23 77 LEU B CA 1
ATOM 1447 C C . LEU B 1 68 ? 165.234 1.149 82.058 1.00 22.19 77 LEU B C 1
ATOM 1448 O O . LEU B 1 68 ? 164.186 1.275 82.694 1.00 24.29 77 LEU B O 1
ATOM 1453 N N . PRO B 1 69 ? 165.951 2.212 81.722 1.00 20.73 78 PRO B N 1
ATOM 1454 C CA . PRO B 1 69 ? 165.331 3.537 81.813 1.00 28.62 78 PRO B CA 1
ATOM 1455 C C . PRO B 1 69 ? 164.270 3.662 80.733 1.00 28.31 78 PRO B C 1
ATOM 1456 O O . PRO B 1 69 ? 164.384 3.075 79.655 1.00 26.63 78 PRO B O 1
ATOM 1460 N N . ILE B 1 70 ? 163.199 4.403 81.032 1.00 21.46 79 ILE B N 1
ATOM 1461 C CA . ILE B 1 70 ? 162.182 4.561 79.990 1.00 19.39 79 ILE B CA 1
ATOM 1462 C C . ILE B 1 70 ? 162.655 5.519 78.911 1.00 23.93 79 ILE B C 1
ATOM 1463 O O . ILE B 1 70 ? 162.130 5.497 77.793 1.00 27.79 79 ILE B O 1
ATOM 1468 N N . ASP B 1 71 ? 163.629 6.364 79.229 1.00 24.25 80 ASP B N 1
ATOM 1469 C CA . ASP B 1 71 ? 164.209 7.317 78.293 1.00 23.90 80 ASP B CA 1
ATOM 1470 C C . ASP B 1 71 ? 165.631 6.824 78.024 1.00 34.49 80 ASP B C 1
ATOM 1471 O O . ASP B 1 71 ? 166.550 7.094 78.802 1.00 29.79 80 ASP B O 1
ATOM 1476 N N . LEU B 1 72 ? 165.801 6.079 76.926 1.00 33.33 81 LEU B N 1
ATOM 1477 C CA . LEU B 1 72 ? 167.081 5.452 76.621 1.00 34.03 81 LEU B CA 1
ATOM 1478 C C . LEU B 1 72 ? 168.104 6.426 76.066 1.00 37.57 81 LEU B C 1
ATOM 1479 O O . LEU B 1 72 ? 169.295 6.095 76.043 1.00 41.68 81 LEU B O 1
ATOM 1484 N N . ASN B 1 73 ? 167.678 7.619 75.646 1.00 31.26 82 ASN B N 1
ATOM 1485 C CA . ASN B 1 73 ? 168.618 8.603 75.138 1.00 43.23 82 ASN B CA 1
ATOM 1486 C C . ASN B 1 73 ? 169.089 9.588 76.196 1.00 44.53 82 ASN B C 1
ATOM 1487 O O . ASN B 1 73 ? 170.015 10.360 75.924 1.00 50.47 82 ASN B O 1
ATOM 1492 N N . ASN B 1 74 ? 168.485 9.592 77.380 1.00 38.67 83 ASN B N 1
ATOM 1493 C CA . ASN B 1 74 ? 168.854 10.564 78.403 1.00 39.49 83 ASN B CA 1
ATOM 1494 C C . ASN B 1 74 ? 170.141 10.120 79.082 1.00 41.33 83 ASN B C 1
ATOM 1495 O O . ASN B 1 74 ? 170.184 9.059 79.715 1.00 29.87 83 ASN B O 1
ATOM 1500 N N . LYS B 1 75 ? 171.186 10.942 78.967 1.00 38.59 84 LYS B N 1
ATOM 1501 C CA . LYS B 1 75 ? 172.470 10.585 79.559 1.00 45.51 84 LYS B CA 1
ATOM 1502 C C . LYS B 1 75 ? 172.439 10.630 81.080 1.00 48.36 84 LYS B C 1
ATOM 1503 O O . LYS B 1 75 ? 173.327 10.060 81.718 1.00 50.92 84 LYS B O 1
ATOM 1509 N N . SER B 1 76 ? 171.442 11.279 81.677 1.00 34.49 85 SER B N 1
ATOM 1510 C CA . SER B 1 76 ? 171.370 11.401 83.125 1.00 33.58 85 SER B CA 1
ATOM 1511 C C . SER B 1 76 ? 170.503 10.340 83.787 1.00 30.81 85 SER B C 1
ATOM 1512 O O . SER B 1 76 ? 170.472 10.266 85.025 1.00 29.32 85 SER B O 1
ATOM 1515 N N . ALA B 1 77 ? 169.801 9.526 83.005 1.00 27.70 86 ALA B N 1
ATOM 1516 C CA . ALA B 1 77 ? 168.995 8.435 83.526 1.00 24.93 86 ALA B CA 1
ATOM 1517 C C . ALA B 1 77 ? 169.739 7.102 83.504 1.00 24.83 86 ALA B C 1
ATOM 1518 O O . ALA B 1 77 ? 169.102 6.044 83.517 1.00 25.71 86 ALA B O 1
ATOM 1520 N N . LYS B 1 78 ? 171.071 7.125 83.487 1.00 24.43 87 LYS B N 1
ATOM 1521 C CA . LYS B 1 78 ? 171.832 5.901 83.266 1.00 23.54 87 LYS B CA 1
ATOM 1522 C C . LYS B 1 78 ? 172.008 5.063 84.523 1.00 31.63 87 LYS B C 1
ATOM 1523 O O . LYS B 1 78 ? 172.585 3.972 84.436 1.00 22.11 87 LYS B O 1
ATOM 1529 N N . GLN B 1 79 ? 171.566 5.541 85.687 1.00 21.85 88 GLN B N 1
ATOM 1530 C CA . GLN B 1 79 ? 171.710 4.777 86.924 1.00 20.84 88 GLN B CA 1
ATOM 1531 C C . GLN B 1 79 ? 170.396 4.067 87.220 1.00 18.93 88 GLN B C 1
ATOM 1532 O O . GLN B 1 79 ? 169.332 4.694 87.319 1.00 18.86 88 GLN B O 1
ATOM 1538 N N . GLN B 1 80 ? 170.479 2.762 87.350 1.00 21.27 89 GLN B N 1
ATOM 1539 C CA . GLN B 1 80 ? 169.321 1.922 87.538 1.00 20.16 89 GLN B CA 1
ATOM 1540 C C . GLN B 1 80 ? 169.653 0.952 88.652 1.00 22.06 89 GLN B C 1
ATOM 1541 O O . GLN B 1 80 ? 170.750 0.982 89.228 1.00 25.28 89 GLN B O 1
ATOM 1547 N N . GLU B 1 81 ? 168.696 0.079 88.935 1.00 14.04 90 GLU B N 1
ATOM 1548 C CA . GLU B 1 81 ? 168.872 -0.949 89.941 1.00 19.75 90 GLU B CA 1
ATOM 1549 C C . GLU B 1 81 ? 167.929 -2.089 89.614 1.00 22.27 90 GLU B C 1
ATOM 1550 O O . GLU B 1 81 ? 166.916 -1.908 88.935 1.00 21.08 90 GLU B O 1
ATOM 1556 N N . VAL B 1 82 ? 168.261 -3.256 90.141 1.00 17.99 91 VAL B N 1
ATOM 1557 C CA . VAL B 1 82 ? 167.430 -4.438 90.015 1.00 17.79 91 VAL B CA 1
ATOM 1558 C C . VAL B 1 82 ? 167.424 -5.092 91.392 1.00 25.48 91 VAL B C 1
ATOM 1559 O O . VAL B 1 82 ? 168.352 -4.901 92.182 1.00 23.60 91 VAL B O 1
ATOM 1563 N N . GLN B 1 83 ? 166.339 -5.791 91.735 1.00 24.90 92 GLN B N 1
ATOM 1564 C CA . GLN B 1 83 ? 166.217 -6.352 93.080 1.00 22.13 92 GLN B CA 1
ATOM 1565 C C . GLN B 1 83 ? 166.166 -7.870 93.028 1.00 28.32 92 GLN B C 1
ATOM 1566 O O . GLN B 1 83 ? 165.249 -8.445 92.429 1.00 27.23 92 GLN B O 1
ATOM 1572 N N . PHE B 1 84 ? 167.122 -8.510 93.701 1.00 20.83 93 PHE B N 1
ATOM 1573 C CA . PHE B 1 84 ? 167.151 -9.959 93.832 1.00 20.29 93 PHE B CA 1
ATOM 1574 C C . PHE B 1 84 ? 166.394 -10.357 95.102 1.00 26.38 93 PHE B C 1
ATOM 1575 O O . PHE B 1 84 ? 166.734 -9.898 96.200 1.00 29.84 93 PHE B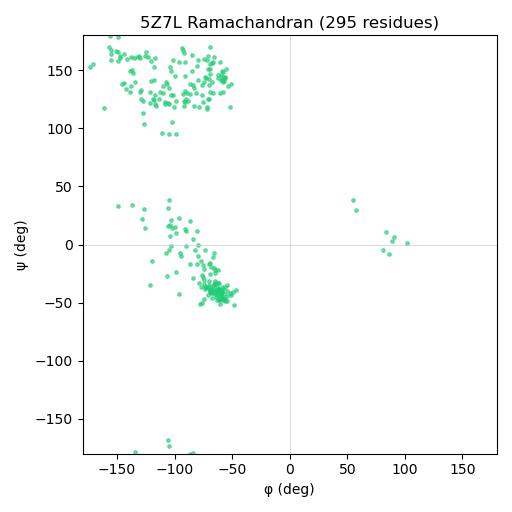 O 1
ATOM 1583 N N . LYS B 1 85 ? 165.365 -11.190 94.959 1.00 24.67 94 LYS B N 1
ATOM 1584 C CA . LYS B 1 85 ? 164.628 -11.656 96.129 1.00 21.08 94 LYS B CA 1
ATOM 1585 C C . LYS B 1 85 ? 165.376 -12.787 96.832 1.00 27.53 94 LYS B C 1
ATOM 1586 O O . LYS B 1 85 ? 165.967 -13.665 96.187 1.00 23.15 94 LYS B O 1
ATOM 1592 N N . ALA B 1 86 ? 165.323 -12.756 98.170 1.00 21.67 95 ALA B N 1
ATOM 1593 C CA . ALA B 1 86 ? 166.031 -13.712 99.022 1.00 24.38 95 ALA B CA 1
ATOM 1594 C C . ALA B 1 86 ? 165.799 -15.157 98.597 1.00 27.88 95 ALA B C 1
ATOM 1595 O O . ALA B 1 86 ? 166.725 -15.974 98.628 1.00 26.69 95 ALA B O 1
ATOM 1597 N N . TYR B 1 87 ? 164.557 -15.490 98.218 1.00 27.37 96 TYR B N 1
ATOM 1598 C CA . TYR B 1 87 ? 164.203 -16.846 97.797 1.00 24.31 96 TYR B CA 1
ATOM 1599 C C . TYR B 1 87 ? 165.207 -17.430 96.806 1.00 25.58 96 TYR B C 1
ATOM 1600 O O . TYR B 1 87 ? 165.510 -18.630 96.846 1.00 25.13 96 TYR B O 1
ATOM 1609 N N . TYR B 1 88 ? 165.704 -16.606 95.889 1.00 20.70 97 TYR B N 1
ATOM 1610 C CA . TYR B 1 88 ? 166.600 -17.054 94.837 1.00 23.69 97 TYR B CA 1
ATOM 1611 C C . TYR B 1 88 ? 168.072 -16.974 95.215 1.00 20.68 97 TYR B C 1
ATOM 1612 O O . TYR B 1 88 ? 168.926 -17.352 94.406 1.00 20.52 97 TYR B O 1
ATOM 1621 N N . LEU B 1 89 ? 168.399 -16.491 96.408 1.00 25.15 98 LEU B N 1
ATOM 1622 C CA . LEU B 1 89 ? 169.792 -16.121 96.628 1.00 23.31 98 LEU B CA 1
ATOM 1623 C C . LEU B 1 89 ? 170.564 -17.238 97.315 1.00 18.68 98 LEU B C 1
ATOM 1624 O O . LEU B 1 89 ? 169.980 -18.092 97.987 1.00 20.02 98 LEU B O 1
ATOM 1629 N N . PRO B 1 90 ? 171.888 -17.255 97.174 1.00 22.55 99 PRO B N 1
ATOM 1630 C CA . PRO B 1 90 ? 172.697 -18.251 97.888 1.00 19.89 99 PRO B CA 1
ATOM 1631 C C . PRO B 1 90 ? 172.675 -18.031 99.389 1.00 24.52 99 PRO B C 1
ATOM 1632 O O . PRO B 1 90 ? 172.451 -16.927 99.887 1.00 26.75 99 PRO B O 1
ATOM 1636 N N . LYS B 1 91 ? 172.947 -19.113 100.119 1.00 31.80 100 LYS B N 1
ATOM 1637 C CA . LYS B 1 91 ? 173.141 -19.015 101.562 1.00 35.79 100 LYS B CA 1
ATOM 1638 C C . LYS B 1 91 ? 174.331 -19.850 102.008 1.00 35.62 100 LYS B C 1
ATOM 1639 O O . LYS B 1 91 ? 174.319 -20.410 103.103 1.00 34.28 100 LYS B O 1
ATOM 1645 N N . ASP B 1 92 ? 175.359 -19.944 101.168 1.00 37.21 101 ASP B N 1
ATOM 1646 C CA . ASP B 1 92 ? 176.634 -20.540 101.529 1.00 29.08 101 ASP B CA 1
ATOM 1647 C C . ASP B 1 92 ? 177.659 -19.425 101.729 1.00 29.29 101 ASP B C 1
ATOM 1648 O O . ASP B 1 92 ? 177.334 -18.236 101.677 1.00 31.41 101 ASP B O 1
ATOM 1653 N N . ASP B 1 93 ? 178.917 -19.804 101.924 1.00 28.26 102 ASP B N 1
ATOM 1654 C CA . ASP B 1 93 ? 179.993 -18.862 102.177 1.00 27.15 102 ASP B CA 1
ATOM 1655 C C . ASP B 1 93 ? 180.834 -18.559 100.934 1.00 26.38 102 ASP B C 1
ATOM 1656 O O . ASP B 1 93 ? 181.937 -18.024 101.067 1.00 27.16 102 ASP B O 1
ATOM 1661 N N . GLU B 1 94 ? 180.353 -18.895 99.741 1.00 24.08 103 GLU B N 1
ATOM 1662 C CA . GLU B 1 94 ? 181.126 -18.675 98.525 1.00 23.64 103 GLU B CA 1
ATOM 1663 C C . GLU B 1 94 ? 181.195 -17.189 98.180 1.00 21.05 103 GLU B C 1
ATOM 1664 O O . GLU B 1 94 ? 180.379 -16.381 98.624 1.00 17.99 103 GLU B O 1
ATOM 1670 N N . TYR B 1 95 ? 182.196 -16.834 97.379 1.00 21.28 104 TYR B N 1
ATOM 1671 C CA . TYR B 1 95 ? 182.300 -15.487 96.832 1.00 23.09 104 TYR B CA 1
ATOM 1672 C C . TYR B 1 95 ? 181.508 -15.397 95.537 1.00 25.25 104 TYR B C 1
ATOM 1673 O O . TYR B 1 95 ? 181.687 -16.221 94.632 1.00 22.37 104 TYR B O 1
ATOM 1682 N N . TYR B 1 96 ? 180.660 -14.377 95.445 1.00 21.05 105 TYR B N 1
ATOM 1683 C CA . TYR B 1 96 ? 179.843 -14.116 94.275 1.00 20.25 105 TYR B CA 1
ATOM 1684 C C . TYR B 1 96 ? 180.118 -12.714 93.742 1.00 20.71 105 TYR B C 1
ATOM 1685 O O . TYR B 1 96 ? 180.642 -11.850 94.445 1.00 19.05 105 TYR B O 1
ATOM 1694 N N . GLN B 1 97 ? 179.748 -12.486 92.486 1.00 21.39 106 GLN B N 1
ATOM 1695 C CA . GLN B 1 97 ? 179.796 -11.147 91.917 1.00 19.44 106 GLN B CA 1
ATOM 1696 C C . GLN B 1 97 ? 178.589 -10.939 91.011 1.00 22.46 106 GLN B C 1
ATOM 1697 O O . GLN B 1 97 ? 177.949 -11.893 90.557 1.00 16.67 106 GLN B O 1
ATOM 1703 N N . PHE B 1 98 ? 178.270 -9.668 90.768 1.00 18.19 107 PHE B N 1
ATOM 1704 C CA . PHE B 1 98 ? 177.306 -9.321 89.736 1.00 16.52 107 PHE B CA 1
ATOM 1705 C C . PHE B 1 98 ? 178.030 -9.268 88.392 1.00 19.32 107 PHE B C 1
ATOM 1706 O O . PHE B 1 98 ? 179.148 -8.749 88.295 1.00 20.58 107 PHE B O 1
ATOM 1714 N N . CYS B 1 99 ? 177.405 -9.822 87.363 1.00 17.57 108 CYS B N 1
ATOM 1715 C CA . CYS B 1 99 ? 177.872 -9.667 85.994 1.00 17.56 108 CYS B CA 1
ATOM 1716 C C . CYS B 1 99 ? 176.696 -9.216 85.157 1.00 21.65 108 CYS B C 1
ATOM 1717 O O . CYS B 1 99 ? 175.602 -9.789 85.254 1.00 19.73 108 CYS B O 1
ATOM 1720 N N . TYR B 1 100 ? 176.924 -8.199 84.343 1.00 16.90 109 TYR B N 1
ATOM 1721 C CA . TYR B 1 100 ? 175.944 -7.751 83.367 1.00 18.24 109 TYR B CA 1
ATOM 1722 C C . TYR B 1 100 ? 176.200 -8.480 82.053 1.00 19.38 109 TYR B C 1
ATOM 1723 O O . TYR B 1 100 ? 177.302 -8.398 81.506 1.00 17.36 109 TYR B O 1
ATOM 1732 N N . VAL B 1 101 ? 175.179 -9.167 81.543 1.00 13.21 110 VAL B N 1
ATOM 1733 C CA . VAL B 1 101 ? 175.265 -9.938 80.310 1.00 17.23 110 VAL B CA 1
ATOM 1734 C C . VAL B 1 101 ? 174.272 -9.354 79.319 1.00 20.39 110 VAL B C 1
ATOM 1735 O O . VAL B 1 101 ? 173.082 -9.198 79.628 1.00 16.35 110 VAL B O 1
ATOM 1739 N N . ASP B 1 102 ? 174.757 -8.994 78.147 1.00 18.93 111 ASP B N 1
ATOM 1740 C CA . ASP B 1 102 ? 173.827 -8.437 77.186 1.00 20.53 111 ASP B CA 1
ATOM 1741 C C . ASP B 1 102 ? 173.182 -9.563 76.387 1.00 22.23 111 ASP B C 1
ATOM 1742 O O . ASP B 1 102 ? 173.461 -10.749 76.589 1.00 21.47 111 ASP B O 1
ATOM 1747 N N . GLU B 1 103 ? 172.302 -9.182 75.463 1.00 24.77 112 GLU B N 1
ATOM 1748 C CA . GLU B 1 103 ? 171.534 -10.164 74.708 1.00 23.98 112 GLU B CA 1
ATOM 1749 C C . GLU B 1 103 ? 172.410 -11.037 73.826 1.00 26.48 112 GLU B C 1
ATOM 1750 O O . GLU B 1 103 ? 172.004 -12.148 73.471 1.00 29.48 112 GLU B O 1
ATOM 1756 N N . ASP B 1 104 ? 173.590 -10.560 73.428 1.00 22.90 113 ASP B N 1
ATOM 1757 C CA . ASP B 1 104 ? 174.487 -11.443 72.682 1.00 27.39 113 ASP B CA 1
ATOM 1758 C C . ASP B 1 104 ? 175.327 -12.339 73.584 1.00 25.77 113 ASP B C 1
ATOM 1759 O O . ASP B 1 104 ? 176.178 -13.074 73.078 1.00 24.29 113 ASP B O 1
ATOM 1764 N N . GLY B 1 105 ? 175.112 -12.306 74.893 1.00 25.49 114 GLY B N 1
ATOM 1765 C CA . GLY B 1 105 ? 175.902 -13.115 75.801 1.00 28.33 114 GLY B CA 1
ATOM 1766 C C . GLY B 1 105 ? 177.231 -12.510 76.206 1.00 32.64 114 GLY B C 1
ATOM 1767 O O . GLY B 1 105 ? 178.051 -13.209 76.805 1.00 28.51 114 GLY B O 1
ATOM 1768 N N . VAL B 1 106 ? 177.484 -11.240 75.894 1.00 27.99 115 VAL B N 1
ATOM 1769 C CA . VAL B 1 106 ? 178.748 -10.609 76.252 1.00 22.02 115 VAL B CA 1
ATOM 1770 C C . VAL B 1 106 ? 178.611 -9.993 77.630 1.00 20.10 115 VAL B C 1
ATOM 1771 O O . VAL B 1 106 ? 177.638 -9.278 77.911 1.00 24.94 115 VAL B O 1
ATOM 1775 N N . VAL B 1 107 ? 179.575 -10.293 78.496 1.00 23.47 116 VAL B N 1
ATOM 1776 C CA . VAL B 1 107 ? 179.645 -9.669 79.809 1.00 20.95 116 VAL B CA 1
ATOM 1777 C C . VAL B 1 107 ? 180.078 -8.223 79.617 1.00 26.10 116 VAL B C 1
ATOM 1778 O O . VAL B 1 107 ? 181.155 -7.950 79.085 1.00 28.51 116 VAL B O 1
ATOM 1782 N N . ARG B 1 108 ? 179.221 -7.291 80.020 1.00 20.66 117 ARG B N 1
ATOM 1783 C CA . ARG B 1 108 ? 179.472 -5.869 79.853 1.00 20.12 117 ARG B CA 1
ATOM 1784 C C . ARG B 1 108 ? 179.872 -5.184 81.152 1.00 23.30 117 ARG B C 1
ATOM 1785 O O . ARG B 1 108 ? 180.218 -3.993 81.127 1.00 25.84 117 ARG B O 1
ATOM 1793 N N . GLY B 1 109 ? 179.848 -5.905 82.270 1.00 21.05 118 GLY B N 1
ATOM 1794 C CA . GLY B 1 109 ? 180.362 -5.376 83.518 1.00 16.61 118 GLY B CA 1
ATOM 1795 C C . GLY B 1 109 ? 180.412 -6.469 84.560 1.00 20.78 118 GLY B C 1
ATOM 1796 O O . GLY B 1 109 ? 179.671 -7.452 84.489 1.00 19.02 118 GLY B O 1
ATOM 1797 N N . ALA B 1 110 ? 181.300 -6.289 85.529 1.00 13.22 119 ALA B N 1
ATOM 1798 C CA . ALA B 1 110 ? 181.459 -7.278 86.587 1.00 16.96 119 ALA B CA 1
ATOM 1799 C C . ALA B 1 110 ? 181.804 -6.544 87.865 1.00 18.21 119 ALA B C 1
ATOM 1800 O O . ALA B 1 110 ? 182.610 -5.616 87.848 1.00 24.43 119 ALA B O 1
ATOM 1802 N N . SER B 1 111 ? 181.208 -6.975 88.968 1.00 19.43 120 SER B N 1
ATOM 1803 C CA . SER B 1 111 ? 181.395 -6.291 90.232 1.00 20.18 120 SER B CA 1
ATOM 1804 C C . SER B 1 111 ? 182.532 -6.913 91.039 1.00 24.83 120 SER B C 1
ATOM 1805 O O . SER B 1 111 ? 183.035 -8.004 90.754 1.00 19.60 120 SER B O 1
ATOM 1808 N N . ILE B 1 112 ? 182.913 -6.210 92.091 1.00 20.64 121 ILE B N 1
ATOM 1809 C CA . ILE B 1 112 ? 183.773 -6.788 93.113 1.00 18.02 121 ILE B CA 1
ATOM 1810 C C . ILE B 1 112 ? 182.983 -7.894 93.802 1.00 18.98 121 ILE B C 1
ATOM 1811 O O . ILE B 1 112 ? 181.746 -7.919 93.709 1.00 20.27 121 ILE B O 1
ATOM 1816 N N . PRO B 1 113 ? 183.637 -8.822 94.495 1.00 21.81 122 PRO B N 1
AT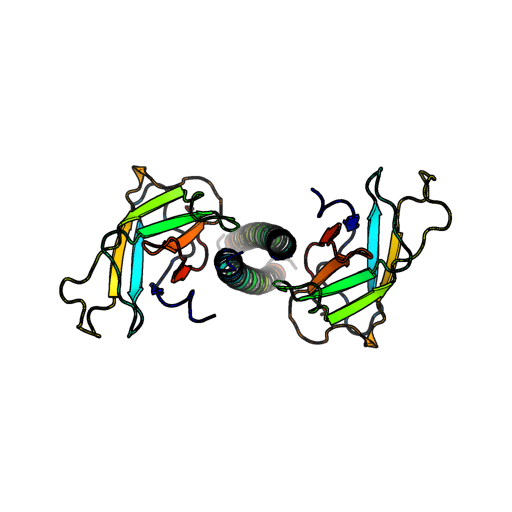OM 1817 C CA . PRO B 1 113 ? 182.912 -9.956 95.067 1.00 21.97 122 PRO B CA 1
ATOM 1818 C C . PRO B 1 113 ? 182.299 -9.630 96.418 1.00 25.86 122 PRO B C 1
ATOM 1819 O O . PRO B 1 113 ? 182.675 -8.676 97.093 1.00 21.94 122 PRO B O 1
ATOM 1823 N N . PHE B 1 114 ? 181.362 -10.480 96.814 1.00 20.64 123 PHE B N 1
ATOM 1824 C CA . PHE B 1 114 ? 180.672 -10.329 98.083 1.00 22.29 123 PHE B CA 1
ATOM 1825 C C . PHE B 1 114 ? 180.265 -11.711 98.569 1.00 23.94 123 PHE B C 1
ATOM 1826 O O . PHE B 1 114 ? 180.315 -12.694 97.826 1.00 19.50 123 PHE B O 1
ATOM 1834 N N . GLN B 1 115 ? 179.873 -11.789 99.831 1.00 22.72 124 GLN B N 1
ATOM 1835 C CA . GLN B 1 115 ? 179.376 -13.040 100.365 1.00 21.57 124 GLN B CA 1
ATOM 1836 C C . GLN B 1 115 ? 178.060 -12.787 101.066 1.00 20.02 124 GLN B C 1
ATOM 1837 O O . GLN B 1 115 ? 177.741 -11.662 101.446 1.00 22.78 124 GLN B O 1
ATOM 1843 N N . PHE B 1 116 ? 177.299 -13.847 101.241 1.00 23.15 125 PHE B N 1
ATOM 1844 C CA . PHE B 1 116 ? 176.025 -13.766 101.949 1.00 28.03 125 PHE B CA 1
ATOM 1845 C C . PHE B 1 116 ? 176.317 -14.252 103.361 1.00 27.95 125 PHE B C 1
ATOM 1846 O O . PHE B 1 116 ? 176.319 -15.445 103.651 1.00 34.11 125 PHE B O 1
ATOM 1854 N N . ARG B 1 117 ? 176.586 -13.289 104.234 1.00 33.69 126 ARG B N 1
ATOM 1855 C CA . ARG B 1 117 ? 177.204 -13.527 105.513 1.00 39.05 126 ARG B CA 1
ATOM 1856 C C . ARG B 1 117 ? 176.742 -12.432 106.459 1.00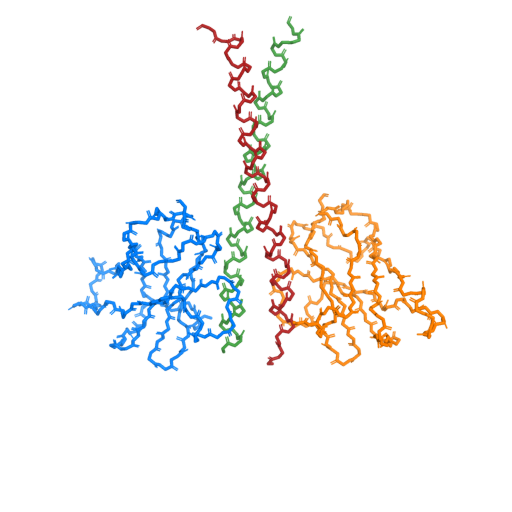 45.94 126 ARG B C 1
ATOM 1857 O O . ARG B 1 117 ? 176.566 -11.283 106.030 1.00 42.23 126 ARG B O 1
ATOM 1866 N N . GLU C 2 1 ? 194.897 -21.833 75.677 1.00 58.21 33 GLU C N 1
ATOM 1867 C CA . GLU C 2 1 ? 195.711 -20.671 76.037 1.00 58.47 33 GLU C CA 1
ATOM 1868 C C . GLU C 2 1 ? 194.951 -19.787 77.003 1.00 54.76 33 GLU C C 1
ATOM 1869 O O . GLU C 2 1 ? 195.376 -19.582 78.143 1.00 53.52 33 GLU C O 1
ATOM 1875 N N . SER C 2 2 ? 193.829 -19.242 76.527 1.00 58.63 34 SER C N 1
ATOM 1876 C CA . SER C 2 2 ? 192.905 -18.558 77.423 1.00 52.59 34 SER C CA 1
ATOM 1877 C C . SER C 2 2 ? 192.342 -19.505 78.469 1.00 42.25 34 SER C C 1
ATOM 1878 O O . SER C 2 2 ? 191.883 -19.043 79.517 1.00 37.76 34 SER C O 1
ATOM 1881 N N . VAL C 2 3 ? 192.358 -20.816 78.204 1.00 42.96 35 VAL C N 1
ATOM 1882 C CA . VAL C 2 3 ? 191.903 -21.786 79.195 1.00 41.85 35 VAL C CA 1
ATOM 1883 C C . VAL C 2 3 ? 192.954 -21.981 80.276 1.00 39.26 35 VAL C C 1
ATOM 1884 O O . VAL C 2 3 ? 192.653 -21.923 81.477 1.00 37.70 35 VAL C O 1
ATOM 1888 N N . ALA C 2 4 ? 194.203 -22.234 79.874 1.00 34.63 36 ALA C N 1
ATOM 1889 C CA . ALA C 2 4 ? 195.281 -22.257 80.857 1.00 29.32 36 ALA C CA 1
ATOM 1890 C C . ALA C 2 4 ? 195.374 -20.921 81.582 1.00 27.90 36 ALA C C 1
ATOM 1891 O O . ALA C 2 4 ? 195.559 -20.886 82.802 1.00 29.47 36 ALA C O 1
ATOM 1893 N N . SER C 2 5 ? 195.210 -19.811 80.852 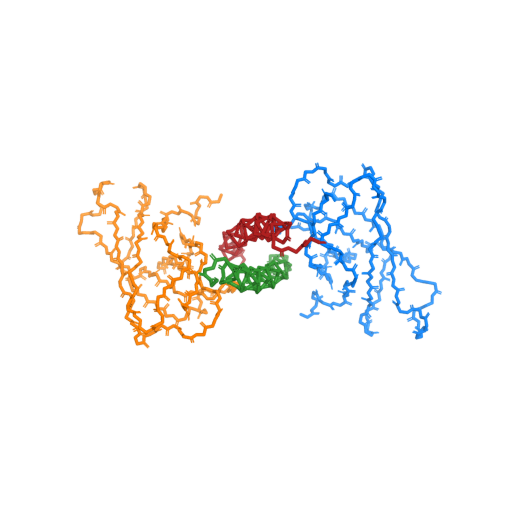1.00 29.25 37 SER C N 1
ATOM 1894 C CA . SER C 2 5 ? 195.270 -18.492 81.478 1.00 29.33 37 SER C CA 1
ATOM 1895 C C . SER C 2 5 ? 194.236 -18.363 82.584 1.00 28.80 37 SER C C 1
ATOM 1896 O O . SER C 2 5 ? 194.531 -17.876 83.683 1.00 28.84 37 SER C O 1
ATOM 1899 N N . HIS C 2 6 ? 193.004 -18.783 82.299 1.00 31.01 38 HIS C N 1
ATOM 1900 C CA . HIS C 2 6 ? 191.940 -18.686 83.284 1.00 26.95 38 HIS C CA 1
ATOM 1901 C C . HIS C 2 6 ? 192.204 -19.626 84.446 1.00 30.06 38 HIS C C 1
ATOM 1902 O O . HIS C 2 6 ? 192.076 -19.243 85.616 1.00 25.38 38 HIS C O 1
ATOM 1909 N N . PHE C 2 7 ? 192.579 -20.869 84.137 1.00 31.33 39 PHE C N 1
ATOM 1910 C CA . PHE C 2 7 ? 192.928 -21.823 85.185 1.00 29.76 39 PHE C CA 1
ATOM 1911 C C . PHE C 2 7 ? 194.013 -21.275 86.110 1.00 31.49 39 PHE C C 1
ATOM 1912 O O . PHE C 2 7 ? 193.924 -21.411 87.338 1.00 28.27 39 PHE C O 1
ATOM 1920 N N . ALA C 2 8 ? 195.059 -20.668 85.540 1.00 24.42 40 ALA C N 1
ATOM 1921 C CA . ALA C 2 8 ? 196.149 -20.188 86.375 1.00 23.43 40 ALA C CA 1
ATOM 1922 C C . ALA C 2 8 ? 195.681 -19.076 87.291 1.00 28.96 40 ALA C C 1
ATOM 1923 O O . ALA C 2 8 ? 196.161 -18.966 88.422 1.00 25.41 40 ALA C O 1
ATOM 1925 N N . LEU C 2 9 ? 194.736 -18.254 86.819 1.00 24.68 41 LEU C N 1
ATOM 1926 C CA . LEU C 2 9 ? 194.219 -17.173 87.644 1.00 24.05 41 LEU C CA 1
ATOM 1927 C C . LEU C 2 9 ? 193.301 -17.711 88.734 1.00 23.98 41 LEU C C 1
ATOM 1928 O O . LEU C 2 9 ? 193.299 -17.195 89.859 1.00 22.44 41 LEU C O 1
ATOM 1933 N N . VAL C 2 10 ? 192.491 -18.726 88.409 1.00 26.87 42 VAL C N 1
ATOM 1934 C CA . VAL C 2 10 ? 191.675 -19.402 89.417 1.00 23.52 42 VAL C CA 1
ATOM 1935 C C . VAL C 2 10 ? 192.570 -19.944 90.521 1.00 22.66 42 VAL C C 1
ATOM 1936 O O . VAL C 2 10 ? 192.309 -19.751 91.715 1.00 24.70 42 VAL C O 1
ATOM 1940 N N . THR C 2 11 ? 193.657 -20.609 90.133 1.00 22.52 43 THR C N 1
ATOM 1941 C CA . THR C 2 11 ? 194.636 -21.076 91.109 1.00 21.85 43 THR C CA 1
ATOM 1942 C C . THR C 2 11 ? 195.131 -19.937 91.995 1.00 21.39 43 THR C C 1
ATOM 1943 O O . THR C 2 11 ? 195.190 -20.070 93.222 1.00 26.63 43 THR C O 1
ATOM 1947 N N . ALA C 2 12 ? 195.514 -18.811 91.393 1.00 21.60 44 ALA C N 1
ATOM 1948 C CA . ALA C 2 12 ? 195.935 -17.666 92.205 1.00 21.73 44 ALA C CA 1
ATOM 1949 C C . ALA C 2 12 ? 194.809 -17.188 93.111 1.00 21.17 44 ALA C C 1
ATOM 1950 O O . ALA C 2 12 ? 194.993 -17.028 94.323 1.00 24.76 44 ALA C O 1
ATOM 1952 N N . TYR C 2 13 ? 193.628 -16.956 92.541 1.00 21.67 45 TYR C N 1
ATOM 1953 C CA . TYR C 2 13 ? 192.535 -16.418 93.339 1.00 23.24 45 TYR C CA 1
ATOM 1954 C C . TYR C 2 13 ? 192.177 -17.349 94.491 1.00 27.75 45 TYR C C 1
ATOM 1955 O O . TYR C 2 13 ? 191.922 -16.888 95.611 1.00 28.81 45 TYR C O 1
ATOM 1964 N N . GLU C 2 14 ? 192.136 -18.663 94.238 1.00 20.95 46 GLU C N 1
ATOM 1965 C CA . GLU C 2 14 ? 191.738 -19.596 95.294 1.00 23.03 46 GLU C CA 1
ATOM 1966 C C . GLU C 2 14 ? 192.696 -19.525 96.469 1.00 23.11 46 GLU C C 1
ATOM 1967 O O . GLU C 2 14 ? 192.276 -19.571 97.629 1.00 26.08 46 GLU C O 1
ATOM 1973 N N . ASP C 2 15 ? 193.989 -19.375 96.197 1.00 22.43 47 ASP C N 1
ATOM 1974 C CA . ASP C 2 15 ? 194.916 -19.251 97.310 1.00 24.47 47 ASP C CA 1
ATOM 1975 C C . ASP C 2 15 ? 194.822 -17.891 97.993 1.00 23.75 47 ASP C C 1
ATOM 1976 O O . ASP C 2 15 ? 194.976 -17.803 99.212 1.00 20.37 47 ASP C O 1
ATOM 1981 N N . ILE C 2 16 ? 194.589 -16.809 97.249 1.00 25.06 48 ILE C N 1
ATOM 1982 C CA . ILE C 2 16 ? 194.503 -15.533 97.955 1.00 22.43 48 ILE C CA 1
ATOM 1983 C C . ILE C 2 16 ? 193.222 -15.487 98.783 1.00 24.44 48 ILE C C 1
ATOM 1984 O O . ILE C 2 16 ? 193.187 -14.891 99.868 1.00 20.98 48 ILE C O 1
ATOM 1989 N N . LYS C 2 17 ? 192.177 -16.161 98.305 1.00 22.22 49 LYS C N 1
ATOM 1990 C CA . LYS C 2 17 ? 190.946 -16.334 99.065 1.00 19.51 49 LYS C CA 1
ATOM 1991 C C . LYS C 2 17 ? 191.209 -17.071 100.375 1.00 29.53 49 LYS C C 1
ATOM 1992 O O . LYS C 2 17 ? 190.742 -16.655 101.444 1.00 23.58 49 LYS C O 1
ATOM 1998 N N . LYS C 2 18 ? 191.954 -18.178 100.309 1.00 21.94 50 LYS C N 1
ATOM 1999 C CA . LYS C 2 18 ? 192.269 -18.920 101.522 1.00 23.43 50 LYS C CA 1
ATOM 2000 C C . LYS C 2 18 ? 193.052 -18.050 102.493 1.00 25.28 50 LYS C C 1
ATOM 2001 O O . LYS C 2 18 ? 192.791 -18.059 103.701 1.00 19.86 50 LYS C O 1
ATOM 2007 N N . ARG C 2 19 ? 194.011 -17.280 101.978 1.00 24.83 51 ARG C N 1
ATOM 2008 C CA . ARG C 2 19 ? 194.784 -16.385 102.838 1.00 25.88 51 ARG C CA 1
ATOM 2009 C C . ARG C 2 19 ? 193.897 -15.344 103.511 1.00 21.36 51 ARG C C 1
ATOM 2010 O O . ARG C 2 19 ? 194.111 -15.003 104.679 1.00 22.62 51 ARG C O 1
ATOM 2018 N N . LEU C 2 20 ? 192.920 -14.801 102.781 1.00 25.86 52 LEU C N 1
ATOM 2019 C CA . LEU C 2 20 ? 191.999 -13.844 103.390 1.00 17.18 52 LEU C CA 1
ATOM 2020 C C . LEU C 2 20 ? 191.192 -14.514 104.499 1.00 21.88 52 LEU C C 1
ATOM 2021 O O . LEU C 2 20 ? 191.005 -13.937 105.577 1.00 26.86 52 LEU C O 1
ATOM 2026 N N . LYS C 2 21 ? 190.767 -15.761 104.273 1.00 25.60 53 LYS C N 1
ATOM 2027 C CA . LYS C 2 21 ? 190.042 -16.520 105.293 1.00 25.80 53 LYS C CA 1
ATOM 2028 C C . LYS C 2 21 ? 190.891 -16.728 106.537 1.00 25.67 53 LYS C C 1
ATOM 2029 O O . LYS C 2 21 ? 190.412 -16.549 107.664 1.00 23.78 53 LYS C O 1
ATOM 2035 N N . ASP C 2 22 ? 192.142 -17.157 106.352 1.00 22.12 54 ASP C N 1
ATOM 2036 C CA . ASP C 2 22 ? 193.052 -17.285 107.484 1.00 22.63 54 ASP C CA 1
ATOM 2037 C C . ASP C 2 22 ? 193.247 -15.951 108.178 1.00 22.40 54 ASP C C 1
ATOM 2038 O O . ASP C 2 22 ? 193.341 -15.890 109.406 1.00 21.11 54 ASP C O 1
ATOM 2043 N N . SER C 2 23 ? 193.327 -14.869 107.401 1.00 23.48 55 SER C N 1
ATOM 2044 C CA . SER C 2 23 ? 193.520 -13.544 107.985 1.00 21.59 55 SER C CA 1
ATOM 2045 C C . SER C 2 23 ? 192.297 -13.098 108.789 1.00 23.46 55 SER C C 1
ATOM 2046 O O . SER C 2 23 ? 192.441 -12.466 109.843 1.00 20.61 55 SER C O 1
ATOM 2049 N N . GLU C 2 24 ? 191.082 -13.395 108.305 1.00 22.66 56 GLU C N 1
ATOM 2050 C CA . GLU C 2 24 ? 189.897 -13.056 109.093 1.00 22.88 56 GLU C CA 1
ATOM 2051 C C . GLU C 2 24 ? 189.833 -13.884 110.373 1.00 19.74 56 GLU C C 1
ATOM 2052 O O . GLU C 2 24 ? 189.366 -13.396 111.405 1.00 21.76 56 GLU C O 1
ATOM 2058 N N . LYS C 2 25 ? 190.263 -15.149 110.323 1.00 20.48 57 LYS C N 1
ATOM 2059 C CA . LYS C 2 25 ? 190.211 -15.952 111.539 1.00 25.27 57 LYS C CA 1
ATOM 2060 C C . LYS C 2 25 ? 191.210 -15.433 112.563 1.00 27.22 57 LYS C C 1
ATOM 2061 O O . LYS C 2 25 ? 190.880 -15.312 113.745 1.00 26.13 57 LYS C O 1
ATOM 2067 N N . GLU C 2 26 ? 192.417 -15.062 112.127 1.00 24.64 58 GLU C N 1
ATOM 2068 C CA . GLU C 2 26 ? 193.343 -14.430 113.059 1.00 24.78 58 GLU C CA 1
ATOM 2069 C C . GLU C 2 26 ? 192.792 -13.103 113.571 1.00 17.33 58 GLU C C 1
ATOM 2070 O O . GLU C 2 26 ? 192.871 -12.815 114.771 1.00 20.92 58 GLU C O 1
ATOM 2076 N N . ASN C 2 27 ? 192.214 -12.291 112.682 1.00 21.83 59 ASN C N 1
ATOM 2077 C CA . ASN C 2 27 ? 191.538 -11.065 113.111 1.00 26.19 59 ASN C CA 1
ATOM 2078 C C . ASN C 2 27 ? 190.545 -11.358 114.226 1.00 30.51 59 ASN C C 1
ATOM 2079 O O . ASN C 2 27 ? 190.474 -10.631 115.226 1.00 19.04 59 ASN C O 1
ATOM 2084 N N . SER C 2 28 ? 189.781 -12.438 114.082 1.00 18.29 60 SER C N 1
ATOM 2085 C CA . SER C 2 28 ? 188.744 -12.715 115.064 1.00 23.92 60 SER C CA 1
ATOM 2086 C C . SER C 2 28 ? 189.362 -13.187 116.382 1.00 22.33 60 SER C C 1
ATOM 2087 O O . SER C 2 28 ? 188.890 -12.812 117.457 1.00 24.96 60 SER C O 1
ATOM 2090 N N . LEU C 2 29 ? 190.452 -13.959 116.317 1.00 22.18 61 LEU C N 1
ATOM 2091 C CA . LEU C 2 29 ? 191.138 -14.379 117.537 1.00 24.11 61 LEU C CA 1
ATOM 2092 C C . LEU C 2 29 ? 191.839 -13.209 118.221 1.00 28.46 61 LEU C C 1
ATOM 2093 O O . LEU C 2 29 ? 191.839 -13.120 119.455 1.00 25.91 61 LEU C O 1
ATOM 2098 N N . LEU C 2 30 ? 192.454 -12.308 117.445 1.00 19.01 62 LEU C N 1
ATOM 2099 C CA . LEU C 2 30 ? 193.070 -11.135 118.048 1.00 15.82 62 LEU C CA 1
ATOM 2100 C C . LEU C 2 30 ? 192.040 -10.305 118.805 1.00 25.85 62 LEU C C 1
ATOM 2101 O O . LEU C 2 30 ? 192.297 -9.856 119.929 1.00 27.75 62 LEU C O 1
ATOM 2106 N N . LYS C 2 31 ? 190.856 -10.112 118.222 1.00 26.88 63 LYS C N 1
ATOM 2107 C CA . LYS C 2 31 ? 189.823 -9.339 118.906 1.00 20.34 63 LYS C CA 1
ATOM 2108 C C . LYS C 2 31 ? 189.338 -10.056 120.160 1.00 21.36 63 LYS C C 1
ATOM 2109 O O . LYS C 2 31 ? 189.023 -9.409 121.163 1.00 23.78 63 LYS C O 1
ATOM 2115 N N . LYS C 2 32 ? 189.296 -11.388 120.134 1.00 25.32 64 LYS C N 1
ATOM 2116 C CA . LYS C 2 32 ? 188.919 -12.121 121.333 1.00 28.05 64 LYS C CA 1
ATOM 2117 C C . LYS C 2 32 ? 189.936 -11.902 122.446 1.00 25.38 64 LYS C C 1
ATOM 2118 O O . LYS C 2 32 ? 189.562 -11.771 123.616 1.00 26.34 64 LYS C O 1
ATOM 2124 N N . ARG C 2 33 ? 191.227 -11.883 122.105 1.00 20.66 65 ARG C N 1
ATOM 2125 C CA . ARG C 2 33 ? 192.249 -11.587 123.105 1.00 22.81 65 ARG C CA 1
ATOM 2126 C C . ARG C 2 33 ? 192.093 -10.165 123.646 1.00 20.53 65 ARG C C 1
ATOM 2127 O O . ARG C 2 33 ? 192.144 -9.947 124.857 1.00 22.19 65 ARG C O 1
ATOM 2135 N N . ILE C 2 34 ? 191.873 -9.189 122.764 1.00 21.94 66 ILE C N 1
ATOM 2136 C CA . ILE C 2 34 ? 191.690 -7.805 123.202 1.00 19.98 66 ILE C CA 1
ATOM 2137 C C . ILE C 2 34 ? 190.515 -7.713 124.172 1.00 22.62 66 ILE C C 1
ATOM 2138 O O . ILE C 2 34 ? 190.617 -7.120 125.252 1.00 27.65 66 ILE C O 1
ATOM 2143 N N . ARG C 2 35 ? 189.391 -8.332 123.810 1.00 21.70 67 ARG C N 1
ATOM 2144 C CA . ARG C 2 35 ? 188.215 -8.301 124.668 1.00 25.43 67 ARG C CA 1
ATOM 2145 C C . ARG C 2 35 ? 188.505 -8.945 126.016 1.00 28.45 67 ARG C C 1
ATOM 2146 O O . ARG C 2 35 ? 188.086 -8.432 127.058 1.00 23.56 67 ARG C O 1
ATOM 2154 N N . PHE C 2 36 ? 189.233 -10.064 126.022 1.00 23.30 68 PHE C N 1
ATOM 2155 C CA . PHE C 2 36 ? 189.611 -10.674 127.291 1.00 26.41 68 PHE C CA 1
ATOM 2156 C C . PHE C 2 36 ? 190.445 -9.714 128.133 1.00 26.52 68 PHE C C 1
ATOM 2157 O O . PHE C 2 36 ? 190.234 -9.587 129.346 1.00 21.89 68 PHE C O 1
ATOM 2165 N N . LEU C 2 37 ? 191.427 -9.054 127.514 1.00 19.54 69 LEU C N 1
ATOM 2166 C CA . LEU C 2 37 ? 192.284 -8.130 128.265 1.00 18.72 69 LEU C CA 1
ATOM 2167 C C . LEU C 2 37 ? 191.521 -6.891 128.712 1.00 22.77 69 LEU C C 1
ATOM 2168 O O . LEU C 2 37 ? 191.702 -6.421 129.842 1.00 31.92 69 LEU C O 1
ATOM 2173 N N . GLU C 2 38 ? 190.664 -6.339 127.842 1.00 20.83 70 GLU C N 1
ATOM 2174 C CA . GLU C 2 38 ? 189.895 -5.159 128.234 1.00 24.24 70 GLU C CA 1
ATOM 2175 C C . GLU C 2 38 ? 188.954 -5.478 129.384 1.00 29.48 70 GLU C C 1
ATOM 2176 O O . GLU C 2 38 ? 188.711 -4.626 130.246 1.00 26.68 70 GLU C O 1
ATOM 2182 N N . GLU C 2 39 ? 188.426 -6.709 129.429 1.00 33.80 71 GLU C N 1
ATOM 2183 C CA . GLU C 2 39 ? 187.651 -7.132 130.596 1.00 37.45 71 GLU C CA 1
ATOM 2184 C C . GLU C 2 39 ? 188.490 -7.045 131.864 1.00 34.45 71 GLU C C 1
ATOM 2185 O O . GLU C 2 39 ? 187.987 -6.690 132.933 1.00 35.83 71 GLU C O 1
ATOM 2191 N N . LYS C 2 40 ? 189.778 -7.360 131.772 1.00 32.33 72 LYS C N 1
ATOM 2192 C CA . LYS C 2 40 ? 190.616 -7.255 132.960 1.00 35.35 72 LYS C CA 1
ATOM 2193 C C . LYS C 2 40 ? 190.808 -5.805 133.389 1.00 40.54 72 LYS C C 1
ATOM 2194 O O . LYS C 2 40 ? 191.157 -5.552 134.543 1.00 37.56 72 LYS C O 1
ATOM 2200 N N . LEU C 2 41 ? 190.568 -4.848 132.498 1.00 53.19 73 LEU C N 1
ATOM 2201 C CA . LEU C 2 41 ? 190.491 -3.442 132.878 1.00 66.02 73 LEU C CA 1
ATOM 2202 C C . LEU C 2 41 ? 189.061 -2.938 132.898 1.00 85.34 73 LEU C C 1
ATOM 2203 O O . LEU C 2 41 ? 188.799 -1.832 132.495 1.00 97.08 73 LEU C O 1
ATOM 2208 N N . ILE C 2 42 ? 188.109 -3.749 133.347 1.00 88.86 74 ILE C N 1
ATOM 2209 C CA . ILE C 2 42 ? 186.826 -3.270 133.850 1.00 91.70 74 ILE C CA 1
ATOM 2210 C C . ILE C 2 42 ? 186.590 -3.715 135.291 1.00 97.58 74 ILE C C 1
ATOM 2211 O O . ILE C 2 42 ? 186.015 -2.980 136.087 1.00 100.47 74 ILE C O 1
ATOM 2216 N N . ALA C 2 43 ? 187.064 -4.919 135.646 1.00 95.92 75 ALA C N 1
ATOM 2217 C CA . ALA C 2 43 ? 186.930 -5.407 137.019 1.00 95.38 75 ALA C CA 1
ATOM 2218 C C . ALA C 2 43 ? 188.147 -4.930 137.820 1.00 96.35 75 ALA C C 1
ATOM 2219 O O . ALA C 2 43 ? 188.001 -4.193 138.787 1.00 97.18 75 ALA C O 1
ATOM 2222 N N . GLU D 2 1 ? 186.283 -18.295 73.279 1.00 73.51 33 GLU D N 1
ATOM 2223 C CA . GLU D 2 1 ? 187.557 -17.605 73.109 1.00 68.58 33 GLU D CA 1
ATOM 2224 C C . GLU D 2 1 ? 187.495 -16.224 73.778 1.00 61.74 33 GLU D C 1
ATOM 2225 O O . GLU D 2 1 ? 188.519 -15.574 73.974 1.00 63.88 33 GLU D O 1
ATOM 2231 N N . SER D 2 2 ? 186.285 -15.798 74.150 1.00 58.57 34 SER D N 1
ATOM 2232 C CA . SER D 2 2 ? 186.105 -14.512 74.817 1.00 56.27 34 SER D CA 1
ATOM 2233 C C . SER D 2 2 ? 186.891 -14.438 76.119 1.00 52.91 34 SER D C 1
ATOM 2234 O O . SER D 2 2 ? 186.974 -15.407 76.883 1.00 52.24 34 SER D O 1
ATOM 2237 N N . VAL D 2 3 ? 187.455 -13.260 76.378 1.00 43.61 35 VAL D N 1
ATOM 2238 C CA . VAL D 2 3 ? 188.209 -13.026 77.595 1.00 40.34 35 VAL D CA 1
ATOM 2239 C C . VAL D 2 3 ? 187.379 -12.313 78.664 1.00 25.62 35 VAL D C 1
ATOM 2240 O O . VAL D 2 3 ? 187.926 -11.889 79.678 1.00 25.22 35 VAL D O 1
ATOM 2244 N N . ALA D 2 4 ? 186.065 -12.178 78.467 1.00 25.40 36 ALA D N 1
ATOM 2245 C CA . ALA D 2 4 ? 185.249 -11.502 79.476 1.00 24.86 36 ALA D CA 1
ATOM 2246 C C . ALA D 2 4 ? 185.335 -12.207 80.826 1.00 23.78 36 ALA D C 1
ATOM 2247 O O . ALA D 2 4 ? 185.444 -11.559 81.870 1.00 33.36 36 ALA D O 1
ATOM 2249 N N . SER D 2 5 ? 185.294 -13.540 80.821 1.00 23.56 37 SER D N 1
ATOM 2250 C CA . SER D 2 5 ? 185.349 -14.310 82.059 1.00 22.92 37 SER D CA 1
ATOM 2251 C C . SER D 2 5 ? 186.655 -14.072 82.807 1.00 27.52 37 SER D C 1
ATOM 2252 O O . SER D 2 5 ? 186.680 -14.006 84.042 1.00 23.74 37 SER D O 1
ATOM 2255 N N . HIS D 2 6 ? 187.755 -13.979 82.072 1.00 26.00 38 HIS D N 1
ATOM 2256 C CA . HIS D 2 6 ? 189.029 -13.671 82.700 1.00 24.79 38 HIS D CA 1
ATOM 2257 C C . HIS D 2 6 ? 189.002 -12.276 83.302 1.00 24.64 38 HIS D C 1
ATOM 2258 O O . HIS D 2 6 ? 189.451 -12.070 84.433 1.00 22.59 38 HIS D O 1
ATOM 2265 N N . PHE D 2 7 ? 188.435 -11.311 82.572 1.00 32.18 39 PHE D N 1
ATOM 2266 C CA . PHE D 2 7 ? 188.326 -9.960 83.106 1.00 30.19 39 PHE D CA 1
ATOM 2267 C C . PHE D 2 7 ? 187.518 -9.942 84.399 1.00 27.59 39 PHE D C 1
ATOM 2268 O O . PHE D 2 7 ? 187.872 -9.241 85.357 1.00 23.08 39 PHE D O 1
ATOM 2276 N N . ALA D 2 8 ? 186.417 -10.698 84.435 1.00 22.24 40 ALA D N 1
ATOM 2277 C CA . ALA D 2 8 ? 185.577 -10.735 85.627 1.00 21.68 40 ALA D CA 1
ATOM 2278 C C . ALA D 2 8 ? 186.348 -11.265 86.822 1.00 22.44 40 ALA D C 1
ATOM 2279 O O . ALA D 2 8 ? 186.176 -10.789 87.950 1.00 22.81 40 ALA D O 1
ATOM 2281 N N . LEU D 2 9 ? 187.191 -12.270 86.593 1.00 26.66 41 LEU D N 1
ATOM 2282 C CA . LEU D 2 9 ? 187.935 -12.856 87.688 1.00 21.99 41 LEU D CA 1
ATOM 2283 C C . LEU D 2 9 ? 189.060 -11.930 88.135 1.00 32.85 41 LEU D C 1
ATOM 2284 O O . LEU D 2 9 ? 189.391 -11.887 89.329 1.00 33.27 41 LEU D O 1
ATOM 2289 N N . VAL D 2 10 ? 189.659 -11.182 87.201 1.00 26.37 42 VAL D N 1
ATOM 2290 C CA . VAL D 2 10 ? 190.659 -10.196 87.602 1.00 25.84 42 VAL D CA 1
ATOM 2291 C C . VAL D 2 10 ? 190.022 -9.158 88.506 1.00 23.06 42 VAL D C 1
ATOM 2292 O O . VAL D 2 10 ? 190.564 -8.814 89.564 1.00 28.32 42 VAL D O 1
ATOM 2296 N N . THR D 2 11 ? 188.852 -8.652 88.106 1.00 21.49 43 THR D N 1
ATOM 2297 C CA . THR D 2 11 ? 188.131 -7.703 88.947 1.00 21.58 43 THR D CA 1
ATOM 2298 C C . THR D 2 11 ? 187.962 -8.241 90.364 1.00 22.16 43 THR D C 1
ATOM 2299 O O . THR D 2 11 ? 188.142 -7.503 91.338 1.00 22.36 43 THR D O 1
ATOM 2303 N N . ALA D 2 12 ? 187.634 -9.531 90.496 1.00 21.11 44 ALA D N 1
ATOM 2304 C CA . ALA D 2 12 ? 187.392 -10.119 91.815 1.00 21.35 44 ALA D CA 1
ATOM 2305 C C . ALA D 2 12 ? 188.694 -10.330 92.569 1.00 23.15 44 ALA D C 1
ATOM 2306 O O . ALA D 2 12 ? 188.800 -9.994 93.753 1.00 22.39 44 ALA D O 1
ATOM 2308 N N . TYR D 2 13 ? 189.685 -10.899 91.890 1.00 21.69 45 TYR D N 1
ATOM 2309 C CA . TYR D 2 13 ? 191.001 -11.089 92.477 1.00 26.39 45 TYR D CA 1
ATOM 2310 C C . TYR D 2 13 ? 191.601 -9.765 92.946 1.00 28.62 45 TYR D C 1
ATOM 2311 O O . TYR D 2 13 ? 192.193 -9.696 94.032 1.00 25.51 45 TYR D O 1
ATOM 2320 N N . GLU D 2 14 ? 191.459 -8.704 92.142 1.00 26.55 46 GLU D N 1
ATOM 2321 C CA . GLU D 2 14 ? 192.004 -7.405 92.534 1.00 21.20 46 GLU D CA 1
ATOM 2322 C C . GLU D 2 14 ? 191.409 -6.941 93.853 1.00 20.16 46 GLU D C 1
ATOM 2323 O O . GLU D 2 14 ? 192.119 -6.400 94.704 1.00 20.92 46 GLU D O 1
ATOM 2329 N N . ASP D 2 15 ? 190.105 -7.149 94.049 1.00 21.17 47 ASP D N 1
ATOM 2330 C CA . ASP D 2 15 ? 189.489 -6.661 95.276 1.00 25.43 47 ASP D CA 1
ATOM 2331 C C . ASP D 2 15 ? 189.812 -7.548 96.469 1.00 26.60 47 ASP D C 1
ATOM 2332 O O . ASP D 2 15 ? 189.960 -7.052 97.592 1.00 24.09 47 ASP D O 1
ATOM 2337 N N . ILE D 2 16 ? 189.892 -8.861 96.260 1.00 20.59 48 ILE D N 1
ATOM 2338 C CA . ILE D 2 16 ? 190.207 -9.746 97.378 1.00 19.67 48 ILE D CA 1
ATOM 2339 C C . ILE D 2 16 ? 191.648 -9.532 97.844 1.00 22.63 48 ILE D C 1
ATOM 2340 O O . ILE D 2 16 ? 191.931 -9.502 99.048 1.00 22.09 48 ILE D O 1
ATOM 2345 N N . LYS D 2 17 ? 192.576 -9.327 96.910 1.00 23.66 49 LYS D N 1
ATOM 2346 C CA . LYS D 2 17 ? 193.937 -9.028 97.337 1.00 29.06 49 LYS D CA 1
ATOM 2347 C C . LYS D 2 17 ? 194.014 -7.692 98.075 1.00 26.36 49 LYS D C 1
ATOM 2348 O O . LYS D 2 17 ? 194.809 -7.561 99.008 1.00 23.19 49 LYS D O 1
ATOM 2354 N N . LYS D 2 18 ? 193.167 -6.711 97.731 1.00 20.84 50 LYS D N 1
ATOM 2355 C CA . LYS D 2 18 ? 193.149 -5.480 98.528 1.00 25.04 50 LYS D CA 1
ATOM 2356 C C . LYS D 2 18 ? 192.562 -5.734 99.917 1.00 23.76 50 LYS D C 1
ATOM 2357 O O . LYS D 2 18 ? 193.058 -5.207 100.920 1.00 21.16 50 LYS D O 1
ATOM 2363 N N . ARG D 2 19 ? 191.514 -6.545 100.001 1.00 21.38 51 ARG D N 1
ATOM 2364 C CA . ARG D 2 19 ? 190.969 -6.891 101.308 1.00 20.92 51 ARG D CA 1
ATOM 2365 C C . ARG D 2 19 ? 191.956 -7.703 102.137 1.00 21.37 51 ARG D C 1
ATOM 2366 O O . ARG D 2 19 ? 191.995 -7.555 103.361 1.00 20.49 51 ARG D O 1
ATOM 2374 N N . LEU D 2 20 ? 192.758 -8.560 101.499 1.00 20.64 52 LEU D N 1
ATOM 2375 C CA . LEU D 2 20 ? 193.770 -9.297 102.248 1.00 18.54 52 LEU D CA 1
ATOM 2376 C C . LEU D 2 20 ? 194.789 -8.341 102.857 1.00 22.98 52 LEU D C 1
ATOM 2377 O O . LEU D 2 20 ? 195.095 -8.427 104.045 1.00 20.49 52 LEU D O 1
ATOM 2382 N N . LYS D 2 21 ? 195.298 -7.398 102.057 1.00 25.15 53 LYS D N 1
ATOM 2383 C CA . LYS D 2 21 ? 196.262 -6.410 102.548 1.00 27.15 53 LYS D CA 1
ATOM 2384 C C . LYS D 2 21 ? 195.698 -5.610 103.723 1.00 28.16 53 LYS D C 1
ATOM 2385 O O . LYS D 2 21 ? 196.371 -5.427 104.746 1.00 27.30 53 LYS D O 1
ATOM 2391 N N . ASP D 2 22 ? 194.453 -5.134 103.597 1.00 22.36 54 ASP D N 1
ATOM 2392 C CA . ASP D 2 22 ? 193.829 -4.384 104.684 1.00 21.62 54 ASP D CA 1
ATOM 2393 C C . ASP D 2 22 ? 193.621 -5.246 105.923 1.00 21.45 54 ASP D C 1
ATOM 2394 O O . ASP D 2 22 ? 193.819 -4.777 107.051 1.00 24.32 54 ASP D O 1
ATOM 2399 N N . SER D 2 23 ? 193.175 -6.493 105.736 1.00 18.25 55 SER D N 1
ATOM 2400 C CA . SER D 2 23 ? 192.990 -7.384 106.869 1.00 19.99 55 SER D CA 1
ATOM 2401 C C . SER D 2 23 ? 194.313 -7.632 107.597 1.00 22.88 55 SER D C 1
ATOM 2402 O O . SER D 2 23 ? 194.352 -7.689 108.834 1.00 23.44 55 SER D O 1
ATOM 2405 N N . GLU D 2 24 ? 195.412 -7.776 106.852 1.00 24.47 56 GLU D N 1
ATOM 2406 C CA . GLU D 2 24 ? 196.710 -7.969 107.500 1.00 27.12 56 GLU D CA 1
ATOM 2407 C C . GLU D 2 24 ? 197.178 -6.690 108.195 1.00 21.08 56 GLU D C 1
ATOM 2408 O O . GLU D 2 24 ? 197.742 -6.739 109.296 1.00 22.08 56 GLU D O 1
ATOM 2414 N N . LYS D 2 25 ? 196.928 -5.530 107.586 1.00 19.31 57 LYS D N 1
ATOM 2415 C CA . LYS D 2 25 ? 197.247 -4.281 108.266 1.00 26.48 57 LYS D CA 1
ATOM 2416 C C . LYS D 2 25 ? 196.477 -4.178 109.579 1.00 25.10 57 LYS D C 1
ATOM 2417 O O . LYS D 2 25 ? 197.034 -3.758 110.603 1.00 24.43 57 LYS D O 1
ATOM 2423 N N . GLU D 2 26 ? 195.191 -4.544 109.568 1.00 24.45 58 GLU D N 1
ATOM 2424 C CA . GLU D 2 26 ? 194.423 -4.426 110.795 1.00 29.43 58 GLU D CA 1
ATOM 2425 C C . GLU D 2 26 ? 194.928 -5.408 111.840 1.00 24.80 58 GLU D C 1
ATOM 2426 O O . GLU D 2 26 ? 195.063 -5.052 113.013 1.00 23.37 58 GLU D O 1
ATOM 2432 N N . ASN D 2 27 ? 195.245 -6.637 111.431 1.00 25.02 59 ASN D N 1
ATOM 2433 C CA . ASN D 2 27 ? 195.805 -7.597 112.378 1.00 20.34 59 ASN D CA 1
ATOM 2434 C C . ASN D 2 27 ? 197.093 -7.070 113.008 1.00 20.73 59 ASN D C 1
ATOM 2435 O O . ASN D 2 27 ? 197.335 -7.271 114.202 1.00 20.91 59 ASN D O 1
ATOM 2440 N N . SER D 2 28 ? 197.928 -6.379 112.236 1.00 23.95 60 SER D N 1
ATOM 2441 C CA A SER D 2 28 ? 199.141 -5.811 112.816 0.59 20.06 60 SER D CA 1
ATOM 2442 C CA B SER D 2 28 ? 199.142 -5.803 112.808 0.41 20.51 60 SER D CA 1
ATOM 2443 C C . SER D 2 28 ? 198.807 -4.776 113.879 1.00 17.95 60 SER D C 1
ATOM 2444 O O . SER D 2 28 ? 199.461 -4.722 114.918 1.00 18.21 60 SER D O 1
ATOM 2449 N N . LEU D 2 29 ? 197.774 -3.962 113.640 1.00 23.08 61 LEU D N 1
ATOM 2450 C CA . LEU D 2 29 ? 197.341 -2.977 114.630 1.00 24.22 61 LEU D CA 1
ATOM 2451 C C . LEU D 2 29 ? 196.713 -3.643 115.850 1.00 23.15 61 LEU D C 1
ATOM 2452 O O . LEU D 2 29 ? 196.868 -3.165 116.986 1.00 19.31 61 LEU D O 1
ATOM 2457 N N . LEU D 2 30 ? 195.985 -4.732 115.646 1.00 23.43 62 LEU D N 1
ATOM 2458 C CA . LEU D 2 30 ? 195.429 -5.445 116.792 1.00 20.17 62 LEU D CA 1
ATOM 2459 C C . LEU D 2 30 ? 196.537 -6.054 117.650 1.00 19.68 62 LEU D C 1
ATOM 2460 O O . LEU D 2 30 ? 196.442 -6.049 118.879 1.00 24.53 62 LEU D O 1
ATOM 2465 N N . LYS D 2 31 ? 197.598 -6.578 117.029 1.00 16.72 63 LYS D N 1
ATOM 2466 C CA . LYS D 2 31 ? 198.727 -7.082 117.814 1.00 25.09 63 LYS D CA 1
ATOM 2467 C C . LYS D 2 31 ? 199.391 -5.974 118.628 1.00 27.13 63 LYS D C 1
ATOM 2468 O O . LYS D 2 31 ? 199.827 -6.208 119.762 1.00 23.56 63 LYS D O 1
ATOM 2474 N N . LYS D 2 32 ? 199.510 -4.769 118.060 1.00 20.90 64 LYS D N 1
ATOM 2475 C CA A LYS D 2 32 ? 200.104 -3.675 118.816 0.46 23.10 64 LYS D CA 1
ATOM 2476 C CA B LYS D 2 32 ? 200.087 -3.650 118.800 0.54 23.20 64 LYS D CA 1
ATOM 2477 C C . LYS D 2 32 ? 199.236 -3.311 120.017 1.00 19.99 64 LYS D C 1
ATOM 2478 O O . LYS D 2 32 ? 199.754 -3.079 121.115 1.00 22.26 64 LYS D O 1
ATOM 2489 N N . ARG D 2 33 ? 197.923 -3.268 119.819 1.00 21.90 65 ARG D N 1
ATOM 2490 C CA . ARG D 2 33 ? 196.991 -2.968 120.895 1.00 21.37 65 ARG D CA 1
ATOM 2491 C C . ARG D 2 33 ? 197.089 -4.003 122.009 1.00 17.76 65 ARG D C 1
ATOM 2492 O O . ARG D 2 33 ? 197.090 -3.659 123.198 1.00 20.18 65 ARG D O 1
ATOM 2500 N N . ILE D 2 34 ? 197.137 -5.283 121.634 1.00 19.18 66 ILE D N 1
ATOM 2501 C CA . ILE D 2 34 ? 197.350 -6.364 122.595 1.00 17.44 66 ILE D CA 1
ATOM 2502 C C . ILE D 2 34 ? 198.639 -6.144 123.381 1.00 19.46 66 ILE D C 1
ATOM 2503 O O . ILE D 2 34 ? 198.665 -6.260 124.614 1.00 25.46 66 ILE D O 1
ATOM 2508 N N . ARG D 2 35 ? 199.735 -5.844 122.682 1.00 21.01 67 ARG D N 1
ATOM 2509 C CA . ARG D 2 35 ? 201.012 -5.654 123.370 1.00 18.66 67 ARG D CA 1
ATOM 2510 C C . ARG D 2 35 ? 200.922 -4.524 124.388 1.00 24.41 67 ARG D C 1
ATOM 2511 O O . ARG D 2 35 ? 201.382 -4.669 125.527 1.00 21.61 67 ARG D O 1
ATOM 2519 N N . PHE D 2 36 ? 200.328 -3.389 123.992 1.00 18.90 68 PHE D N 1
ATOM 2520 C CA . PHE D 2 36 ? 200.075 -2.296 124.935 1.00 19.42 68 PHE D CA 1
ATOM 2521 C C . PHE D 2 36 ? 199.257 -2.776 126.130 1.00 25.48 68 PHE D C 1
ATOM 2522 O O . PHE D 2 36 ? 199.561 -2.447 127.282 1.00 22.06 68 PHE D O 1
ATOM 2530 N N . LEU D 2 37 ? 198.177 -3.514 125.877 1.00 18.73 69 LEU D N 1
ATOM 2531 C CA . LEU D 2 37 ? 197.369 -3.974 127.002 1.00 18.97 69 LEU D CA 1
ATOM 2532 C C . LEU D 2 37 ? 198.160 -4.926 127.892 1.00 22.19 69 LEU D C 1
ATOM 2533 O O . LEU D 2 37 ? 198.041 -4.879 129.121 1.00 25.58 69 LEU D O 1
ATOM 2538 N N . GLU D 2 38 ? 198.977 -5.797 127.296 1.00 18.84 70 GLU D N 1
ATOM 2539 C CA . GLU D 2 38 ? 199.714 -6.754 128.112 1.00 19.38 70 GLU D CA 1
ATOM 2540 C C . GLU D 2 38 ? 200.808 -6.070 128.925 1.00 23.94 70 GLU D C 1
ATOM 2541 O O . GLU D 2 38 ? 201.081 -6.473 130.060 1.00 23.26 70 GLU D O 1
ATOM 2547 N N . GLU D 2 39 ? 201.436 -5.033 128.373 1.00 26.63 71 GLU D N 1
ATOM 2548 C CA . GLU D 2 39 ? 202.399 -4.272 129.156 1.00 28.82 71 GLU D CA 1
ATOM 2549 C C . GLU D 2 39 ? 201.716 -3.596 130.340 1.00 31.01 71 GLU D C 1
ATOM 2550 O O . GLU D 2 39 ? 202.291 -3.509 131.434 1.00 29.37 71 GLU D O 1
ATOM 2556 N N . LYS D 2 40 ? 200.475 -3.137 130.148 1.00 26.85 72 LYS D N 1
ATOM 2557 C CA . LYS D 2 40 ? 199.746 -2.464 131.222 1.00 27.52 72 LYS D CA 1
ATOM 2558 C C . LYS D 2 40 ? 199.285 -3.454 132.291 1.00 35.21 72 LYS D C 1
ATOM 2559 O O . LYS D 2 40 ? 199.329 -3.148 133.488 1.00 32.55 72 LYS D O 1
ATOM 2565 N N . LEU D 2 41 ? 198.885 -4.666 131.885 1.00 25.13 73 LEU D N 1
ATOM 2566 C CA . LEU D 2 41 ? 198.261 -5.614 132.802 1.00 25.53 73 LEU D CA 1
ATOM 2567 C C . LEU D 2 41 ? 199.210 -6.670 133.356 1.00 30.04 73 LEU D C 1
ATOM 2568 O O . LEU D 2 41 ? 198.919 -7.243 134.411 1.00 29.61 73 LEU D O 1
ATOM 2573 N N . ILE D 2 42 ? 200.311 -6.976 132.675 1.00 35.01 74 ILE D N 1
ATOM 2574 C CA . ILE D 2 42 ? 201.155 -8.117 133.033 1.00 41.56 74 ILE D CA 1
ATOM 2575 C C . ILE D 2 42 ? 202.587 -7.616 133.201 1.00 46.52 74 ILE D C 1
ATOM 2576 O O . ILE D 2 42 ? 203.286 -7.351 132.218 1.00 43.52 74 ILE D O 1
ATOM 2581 N N . ALA D 2 43 ? 203.028 -7.482 134.446 1.00 62.93 75 ALA D N 1
ATOM 2582 C CA . ALA D 2 43 ? 204.359 -6.944 134.715 1.00 75.04 75 ALA D CA 1
ATOM 2583 C C . ALA D 2 43 ? 205.246 -7.960 135.439 1.00 84.80 75 ALA D C 1
ATOM 2584 O O . ALA D 2 43 ? 206.088 -8.619 134.826 1.00 86.32 75 ALA D O 1
#

Secondary structure (DSSP, 8-state):
-GGGSEEEES--SB--TTS-EEEEEEE-TT----TT-EEEEEETT--SGGG-SEEEEPPPPS-SS-GGG--EEEEE-GGGS--SS--EEEEEE-TTS-EEEEPPPBB--/-GGG-SEEEES--SEE-TTS-EEEEEEE-TT----TT-EEEEEETT-SSGGG-SEEEEPPPPS-TT-TT--EEEEEE-GGGS--SS--EEEEEE-TTS-EEEEPPPBEE-/-HHHHHHHHHHHHHHHHHHHHHHHHHHHHHHHHHHHHHHHTT-/---HHHHHHHHHHHHHHHHHHHHHHHHHHHHHHHHHHHHHH--

GO terms:
  GO:0016605 PML body (C, IDA)
  GO:0005737 cytoplasm (C, IDA)
  GO:0005515 protein binding (F, IPI)
  GO:0005634 nucleus (C, TAS)
  GO:0016032 viral process (P, TAS)
  GO:0034341 response to type II interferon (P, IDA)
  GO:0048471 perinuclear region of cytoplasm (C, IDA)
  GO:0042803 protein homodimerization activity (F, IPI)
  GO:0005829 cytosol (C, IDA)
  GO:0005776 autophagosome (C, IDA)
  GO:1901098 positive regulation of autophagosome maturation (P, IMP)
  GO:0098792 xenophagy (P, IMP)
  GO:0016020 membrane (C, HDA)